Protein AF-A0A653KXA9-F1 (afdb_monomer_lite)

Organism: Aeromonas veronii (NCBI:txid654)

Foldseek 3Di:
DDDADEAQDQDPDQDDDDPPADQDDDNPHPVCRRVRNVRNPVSNVVVVVVCPVVVVDDDPVVVVVVVVVVVVLQDLEDEAFQAEAPAADPAQAAFDQHLNRGDDQQGKYFYAHHPQLLPGAIFGYDHGHTQHDPSINFQSNHDFQRWYAHPDHPPRHGFIKGFHDPDTDGRSPDRTHIDSAFDQDAPPRDGDAAADDLVCLLVVPDRRHDYDPVSVVSNVQPPDAFQDWDFAADPDDDPQKDFQQQDFADCVQQVSNCVVVVVRTHHRCFVHDDDDDCPPVPPDPPDDPPDDDAADDDDDDDDDDDPPPDPPDPDDDDDDDPDDPDPPPPPDDPDDPDPDDDDDDDDDDPPPPPPDDPGDDDDDDDGTIMGGRD

Radius of gyration: 55.22 Å; chains: 1; bounding box: 131×61×162 Å

pLDDT: mean 83.02, std 17.7, range [34.88, 98.5]

Secondary structure (DSSP, 8-state):
-PPPPP-----SSPPPPPTT-----STT-GGGHHHHHHHHHHHHHHHHHHHHHTTSS--HHHHHHHHHHHHHTTSSBPPPBSEE-SS--S-SBSS-EETTEE--TT-EEEE---SSGGG-EEEE--SSBPPBPTTSSSTTTS-TT-EEEB-S-SSSTT-EEEE---S---TTTSPP-EESSSPBP-SSS--B-EEPPHHHHHH---TTEEPPHHHHHHHHHTTS-TT--EEESSSSPPTTEEESBS-B--TTT-HHHHHH-TTSB--B-TT-------TTSSSSTTPPTT------PPP---------PPPSS----S-------------S-S--------SS-------------SS---S----EEEEE--

Structure (mmCIF, N/CA/C/O backbone):
data_AF-A0A653KXA9-F1
#
_entry.id   AF-A0A653KXA9-F1
#
loop_
_atom_site.group_PDB
_atom_site.id
_atom_site.type_symbol
_atom_site.label_atom_id
_atom_site.label_alt_id
_atom_site.label_comp_id
_atom_site.label_asym_id
_atom_site.label_entity_id
_atom_site.label_seq_id
_atom_site.pdbx_PDB_ins_code
_atom_site.Cartn_x
_atom_site.Cartn_y
_atom_site.Cartn_z
_atom_site.occupancy
_atom_site.B_iso_or_equiv
_atom_site.auth_seq_id
_atom_site.auth_comp_id
_atom_site.auth_asym_id
_atom_site.auth_atom_id
_atom_site.pdbx_PDB_model_num
ATOM 1 N N . MET A 1 1 ? -53.627 -6.647 67.957 1.00 57.28 1 MET A N 1
ATOM 2 C CA . MET A 1 1 ? -52.918 -7.936 67.797 1.00 57.28 1 MET A CA 1
ATOM 3 C C . MET A 1 1 ? -51.428 -7.654 67.862 1.00 57.28 1 MET A C 1
ATOM 5 O O . MET A 1 1 ? -51.013 -6.654 67.292 1.00 57.28 1 MET A O 1
ATOM 9 N N . ALA A 1 2 ? -50.659 -8.447 68.609 1.00 76.94 2 ALA A N 1
ATOM 10 C CA . ALA A 1 2 ? -49.205 -8.304 68.674 1.00 76.94 2 ALA A CA 1
ATOM 11 C C . ALA A 1 2 ? -48.571 -9.167 67.573 1.00 76.94 2 ALA A C 1
ATOM 13 O O . ALA A 1 2 ? -48.862 -10.359 67.502 1.00 76.94 2 ALA A O 1
ATOM 14 N N . ASN A 1 3 ? -47.742 -8.564 66.720 1.00 83.81 3 ASN A N 1
ATOM 15 C CA . ASN A 1 3 ? -47.006 -9.274 65.672 1.00 83.81 3 ASN A CA 1
ATOM 16 C C . ASN A 1 3 ? -45.663 -9.773 66.219 1.00 83.81 3 ASN A C 1
ATOM 18 O O . ASN A 1 3 ? -45.105 -9.182 67.147 1.00 83.81 3 ASN A O 1
ATOM 22 N N . VAL A 1 4 ? -45.124 -10.836 65.624 1.00 83.19 4 VAL A N 1
ATOM 23 C CA . VAL A 1 4 ? -43.734 -11.240 65.867 1.00 83.19 4 VAL A CA 1
ATOM 24 C C . VAL A 1 4 ? -42.824 -10.154 65.295 1.00 83.19 4 VAL A C 1
ATOM 26 O O . VAL A 1 4 ? -42.987 -9.750 64.148 1.00 83.19 4 VAL A O 1
ATOM 29 N N . GLN A 1 5 ? -41.896 -9.645 66.103 1.00 87.25 5 GLN A N 1
ATOM 30 C CA . GLN A 1 5 ? -40.931 -8.653 65.641 1.00 87.25 5 GLN A CA 1
ATOM 31 C C . GLN A 1 5 ? -39.824 -9.345 64.844 1.00 87.25 5 GLN A C 1
ATOM 33 O O . GLN A 1 5 ? -39.106 -10.190 65.383 1.00 87.25 5 GLN A O 1
ATOM 38 N N . GLU A 1 6 ? -39.698 -8.961 63.579 1.00 91.31 6 GLU A N 1
ATOM 39 C CA . GLU A 1 6 ? -38.718 -9.500 62.640 1.00 91.31 6 GLU A CA 1
ATOM 40 C C . GLU A 1 6 ? -37.432 -8.672 62.667 1.00 91.31 6 GLU A C 1
ATOM 42 O O . GLU A 1 6 ? -37.461 -7.443 62.771 1.00 91.31 6 GLU A O 1
ATOM 47 N N . ILE A 1 7 ? -36.296 -9.350 62.549 1.00 93.06 7 ILE A N 1
ATOM 48 C CA . ILE A 1 7 ? -34.978 -8.743 62.369 1.00 93.06 7 ILE A CA 1
ATOM 49 C C . ILE A 1 7 ? -34.335 -9.435 61.170 1.00 93.06 7 ILE A C 1
ATOM 51 O O . ILE A 1 7 ? -34.393 -10.658 61.067 1.00 93.06 7 ILE A O 1
ATOM 55 N N . ALA A 1 8 ? -33.714 -8.675 60.268 1.00 94.25 8 ALA A N 1
ATOM 56 C CA . ALA A 1 8 ? -33.000 -9.228 59.120 1.00 94.25 8 ALA A CA 1
ATOM 57 C C . ALA A 1 8 ? -31.730 -9.967 59.581 1.00 94.25 8 ALA A C 1
ATOM 59 O O . ALA A 1 8 ? -30.636 -9.409 59.615 1.00 94.25 8 ALA A O 1
ATOM 60 N N . ASN A 1 9 ? -31.899 -11.226 59.976 1.00 94.56 9 ASN A N 1
ATOM 61 C CA . ASN A 1 9 ? -30.847 -12.091 60.486 1.00 94.56 9 ASN A CA 1
ATOM 62 C C . ASN A 1 9 ? -30.995 -13.502 59.908 1.00 94.56 9 ASN A C 1
ATOM 64 O O . ASN A 1 9 ? -32.088 -14.074 59.901 1.00 94.56 9 ASN A O 1
ATOM 68 N N . TRP A 1 10 ? -29.887 -14.086 59.450 1.00 95.38 10 TRP A N 1
ATOM 69 C CA . TRP A 1 10 ? -29.874 -15.476 59.008 1.00 95.38 10 TRP A CA 1
ATOM 70 C C . TRP A 1 10 ? -29.648 -16.408 60.201 1.00 95.38 10 TRP A C 1
ATOM 72 O O . TRP A 1 10 ? -28.516 -16.666 60.605 1.00 95.38 10 TRP A O 1
ATOM 82 N N . GLU A 1 11 ? -30.736 -16.935 60.762 1.00 92.69 11 GLU A N 1
ATOM 83 C CA . GLU A 1 11 ? -30.655 -17.961 61.806 1.00 92.69 11 GLU A CA 1
ATOM 84 C C . GLU A 1 11 ? -29.993 -19.231 61.246 1.00 92.69 11 GLU A C 1
ATOM 86 O O . GLU A 1 11 ? -30.384 -19.706 60.179 1.00 92.69 11 GLU A O 1
ATOM 91 N N . SER A 1 12 ? -29.022 -19.830 61.938 1.00 90.69 12 SER A N 1
ATOM 92 C CA . SER A 1 12 ? -28.300 -21.022 61.448 1.00 90.69 12 SER A CA 1
ATOM 93 C C . SER A 1 12 ? -29.159 -22.294 61.445 1.00 90.69 12 SER A C 1
ATOM 95 O O . SER A 1 12 ? -29.008 -23.147 60.571 1.00 90.69 12 SER A O 1
ATOM 97 N N . GLY A 1 13 ? -30.132 -22.385 62.353 1.00 90.12 13 GLY A N 1
ATOM 98 C CA . GLY A 1 13 ? -31.070 -23.499 62.482 1.00 90.12 13 GLY A CA 1
ATOM 99 C C . GLY A 1 13 ? -32.481 -23.025 62.8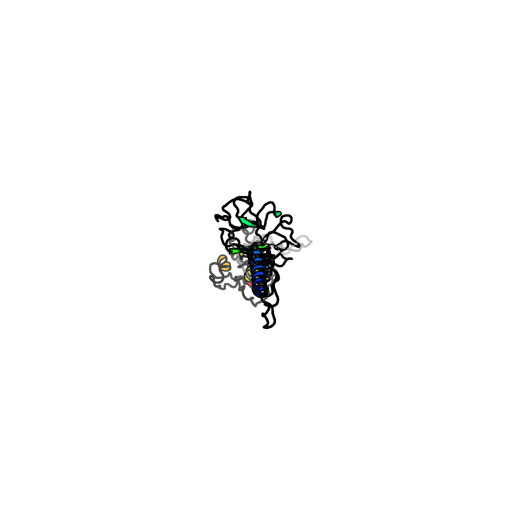23 1.00 90.12 13 GLY A C 1
ATOM 100 O O . GLY A 1 13 ? -32.684 -21.881 63.224 1.00 90.12 13 GLY A O 1
ATOM 101 N N . ILE A 1 14 ? -33.463 -23.908 62.648 1.00 91.25 14 ILE A N 1
ATOM 102 C CA . ILE A 1 14 ? -34.811 -23.711 63.190 1.00 91.25 14 ILE A CA 1
ATOM 103 C C . ILE A 1 14 ? -34.887 -24.572 64.439 1.00 91.25 14 ILE A C 1
ATOM 105 O O . ILE A 1 14 ? -34.622 -25.771 64.368 1.00 91.25 14 ILE A O 1
ATOM 109 N N . TYR A 1 15 ? -35.216 -23.956 65.570 1.00 91.19 15 TYR A N 1
ATOM 110 C CA . TYR A 1 15 ? -35.351 -24.674 66.829 1.00 91.19 15 TYR A CA 1
ATOM 111 C C . TYR A 1 15 ? -36.406 -25.778 66.710 1.00 91.19 15 TYR A C 1
ATOM 113 O O . TYR A 1 15 ? -37.491 -25.540 66.185 1.00 91.19 15 TYR A O 1
ATOM 121 N N . GLN A 1 16 ? -36.108 -26.980 67.185 1.00 92.25 16 GLN A N 1
ATOM 122 C CA . GLN A 1 16 ? -37.106 -28.029 67.333 1.00 92.25 16 GLN A CA 1
ATOM 123 C C . GLN A 1 16 ? -37.655 -27.938 68.752 1.00 92.25 16 GLN A C 1
ATOM 125 O O . GLN A 1 16 ? -36.881 -27.974 69.699 1.00 92.25 16 GLN A O 1
ATOM 130 N N . ILE A 1 17 ? -38.973 -27.784 68.886 1.00 91.38 17 ILE A N 1
ATOM 131 C CA . ILE A 1 17 ? -39.609 -27.805 70.204 1.00 91.38 17 ILE A CA 1
ATOM 132 C C . ILE A 1 17 ? -39.437 -29.207 70.786 1.00 91.38 17 ILE A C 1
ATOM 134 O O . ILE A 1 17 ? -39.808 -30.200 70.154 1.00 91.38 17 ILE A O 1
ATOM 138 N N . GLU A 1 18 ? -38.877 -29.265 71.984 1.00 93.12 18 GLU A N 1
ATOM 139 C CA . GLU A 1 18 ? -38.652 -30.486 72.736 1.00 93.12 18 GLU A CA 1
ATOM 140 C C . GLU A 1 18 ? -39.892 -30.851 73.554 1.00 93.12 18 GLU A C 1
ATOM 142 O O . GLU A 1 18 ? -40.700 -30.004 73.941 1.00 93.12 18 GLU A O 1
ATOM 147 N N . THR A 1 19 ? -40.041 -32.130 73.900 1.00 92.75 19 THR A N 1
ATOM 148 C CA . THR A 1 19 ? -41.179 -32.590 74.719 1.00 92.75 19 THR A CA 1
ATOM 149 C C . THR A 1 19 ? -41.179 -32.011 76.136 1.00 92.75 19 THR A C 1
ATOM 151 O O . THR A 1 19 ? -42.190 -32.078 76.829 1.00 92.75 19 THR A O 1
ATOM 154 N N . THR A 1 20 ? -40.039 -31.482 76.585 1.00 93.44 20 THR A N 1
ATOM 155 C CA . THR A 1 20 ? -39.861 -30.845 77.894 1.00 93.44 20 THR A CA 1
ATOM 156 C C . THR A 1 20 ? -40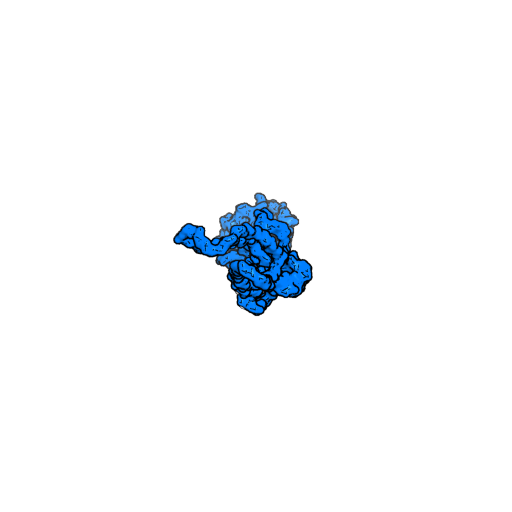.112 -29.338 77.879 1.00 93.44 20 THR A C 1
ATOM 158 O O . THR A 1 20 ? -40.105 -28.723 78.946 1.00 93.44 20 THR A O 1
ATOM 161 N N . ASP A 1 21 ? -40.316 -28.727 76.709 1.00 91.62 21 ASP A N 1
ATOM 162 C CA . ASP A 1 21 ? -40.454 -27.278 76.610 1.00 91.62 21 ASP A CA 1
ATOM 163 C C . ASP A 1 21 ? -41.827 -26.792 77.087 1.00 91.62 21 ASP A C 1
ATOM 165 O O . ASP A 1 21 ? -42.865 -27.327 76.685 1.00 91.62 21 ASP A O 1
ATOM 169 N N . PRO A 1 22 ? -41.883 -25.725 77.900 1.00 89.50 22 PRO A N 1
ATOM 170 C CA . PRO A 1 22 ? -43.149 -25.118 78.271 1.00 89.50 22 PRO A CA 1
ATOM 171 C C . PRO A 1 22 ? -43.743 -24.336 77.087 1.00 89.50 22 PRO A C 1
ATOM 173 O O . PRO A 1 22 ? -43.045 -23.595 76.389 1.00 89.50 22 PRO A O 1
ATOM 176 N N . VAL A 1 23 ? -45.066 -24.427 76.897 1.00 88.31 23 VAL A N 1
ATOM 177 C CA . VAL A 1 23 ? -45.803 -23.649 75.881 1.00 88.31 23 VAL A CA 1
ATOM 178 C C . VAL A 1 23 ? -45.937 -22.192 76.341 1.00 88.31 23 VAL A C 1
ATOM 180 O O . VAL A 1 23 ? -46.981 -21.746 76.816 1.00 88.31 23 VAL A O 1
ATOM 183 N N . LEU A 1 24 ? -44.837 -21.447 76.236 1.00 88.88 24 LEU A N 1
ATOM 184 C CA . LEU A 1 24 ? -44.756 -20.032 76.586 1.00 88.88 24 LEU A CA 1
ATOM 185 C C . LEU A 1 24 ? -44.917 -19.173 75.333 1.00 88.88 24 LEU A C 1
ATOM 187 O O . LEU A 1 24 ? -44.129 -19.281 74.393 1.00 88.88 24 LEU A O 1
ATOM 191 N N . GLY A 1 25 ? -45.931 -18.307 75.340 1.00 85.50 25 GLY A N 1
ATOM 192 C CA . GLY A 1 25 ? -46.125 -17.263 74.335 1.00 85.50 25 GLY A CA 1
ATOM 193 C C . GLY A 1 25 ? -45.321 -15.989 74.629 1.00 85.50 25 GLY A C 1
ATOM 194 O O . GLY A 1 25 ? -44.488 -15.938 75.532 1.00 85.50 25 GLY A O 1
ATOM 195 N N . GLY A 1 26 ? -45.597 -14.928 73.870 1.00 85.44 26 GLY A N 1
ATOM 196 C CA . GLY A 1 26 ? -44.918 -13.633 73.997 1.00 85.44 26 GLY A CA 1
ATOM 197 C C . GLY A 1 26 ? -43.648 -13.500 73.136 1.00 85.44 26 GLY A C 1
ATOM 198 O O . GLY A 1 26 ? -43.271 -14.445 72.439 1.00 85.44 26 GLY A O 1
ATOM 199 N N . PRO A 1 27 ? -42.983 -12.326 73.149 1.00 81.94 27 PRO A N 1
ATOM 200 C CA . PRO A 1 27 ? -41.893 -11.984 72.217 1.00 81.94 27 PRO A CA 1
ATOM 201 C C . PRO A 1 27 ? -40.653 -12.893 72.280 1.00 81.94 27 PRO A C 1
ATOM 203 O O . PRO A 1 27 ? -39.915 -13.012 71.297 1.00 81.94 27 PRO A O 1
ATOM 206 N N . ASN A 1 28 ? -40.441 -13.518 73.442 1.00 83.12 28 ASN A N 1
ATOM 207 C CA . ASN A 1 28 ? -39.332 -14.428 73.741 1.00 83.12 28 ASN A CA 1
ATOM 208 C C . ASN A 1 28 ? -39.830 -15.815 74.188 1.00 83.12 28 ASN A C 1
ATOM 210 O O . ASN A 1 28 ? -39.080 -16.577 74.789 1.00 83.12 28 ASN A O 1
ATOM 214 N N . GLY A 1 29 ? -41.106 -16.123 73.947 1.00 89.25 29 GLY A N 1
ATOM 215 C CA . GLY A 1 29 ? -41.688 -17.414 74.287 1.00 89.25 29 GLY A CA 1
ATOM 216 C C . GLY A 1 29 ? -41.222 -18.518 73.337 1.00 89.25 29 GLY A C 1
ATOM 217 O O . GLY A 1 29 ? -41.135 -18.297 72.126 1.00 89.25 29 GLY A O 1
ATOM 218 N N . ILE A 1 30 ? -40.964 -19.714 73.876 1.00 89.81 30 ILE A N 1
ATOM 219 C CA . ILE A 1 30 ? -40.485 -20.876 73.107 1.00 89.81 30 ILE A CA 1
ATOM 220 C C . ILE A 1 30 ? -41.479 -21.264 72.002 1.00 89.81 30 ILE A C 1
ATOM 222 O O . ILE A 1 30 ? -41.064 -21.609 70.897 1.00 89.81 30 ILE A O 1
ATOM 226 N N . ALA A 1 31 ? -42.785 -21.082 72.233 1.00 90.25 31 ALA A N 1
ATOM 227 C CA . ALA A 1 31 ? -43.819 -21.377 71.240 1.00 90.25 31 ALA A CA 1
ATOM 228 C C . ALA A 1 31 ? -43.700 -20.525 69.957 1.00 90.25 31 ALA A C 1
ATOM 230 O O . ALA A 1 31 ? -44.153 -20.944 68.896 1.00 90.25 31 ALA A O 1
ATOM 231 N N . ASN A 1 32 ? -43.067 -19.347 70.033 1.00 91.31 32 ASN A N 1
ATOM 232 C CA . ASN A 1 32 ? -42.855 -18.453 68.890 1.00 91.31 32 ASN A CA 1
ATOM 233 C C . ASN A 1 32 ? -41.448 -18.568 68.281 1.00 91.31 32 ASN A C 1
ATOM 235 O O . ASN A 1 32 ? -41.172 -17.902 67.281 1.00 91.31 32 ASN A O 1
ATOM 239 N N . ALA A 1 33 ? -40.549 -19.378 68.854 1.00 90.44 33 ALA A N 1
ATOM 240 C CA . ALA A 1 33 ? -39.143 -19.429 68.449 1.00 90.44 33 ALA A CA 1
ATOM 241 C C . ALA A 1 33 ? -38.974 -19.838 66.975 1.00 90.44 33 ALA A C 1
ATOM 243 O O . ALA A 1 33 ? -38.243 -19.188 66.228 1.00 90.44 33 ALA A O 1
ATOM 244 N N . GLN A 1 34 ? -39.712 -20.861 66.533 1.00 92.00 34 GLN A N 1
ATOM 245 C CA . GLN A 1 34 ? -39.696 -21.346 65.148 1.00 92.00 34 GLN A CA 1
ATOM 246 C C . GLN A 1 34 ? -40.199 -20.295 64.153 1.00 92.00 34 GLN A C 1
ATOM 248 O O . GLN A 1 34 ? -39.543 -20.018 63.148 1.00 92.00 34 GLN A O 1
ATOM 253 N N . ALA A 1 35 ? -41.348 -19.682 64.455 1.00 90.81 35 ALA A N 1
ATOM 254 C CA . ALA A 1 35 ? -41.955 -18.656 63.612 1.00 90.81 35 ALA A CA 1
ATOM 255 C C . ALA A 1 35 ? -41.061 -17.412 63.511 1.00 90.81 35 ALA A C 1
ATOM 257 O O . ALA A 1 35 ? -40.850 -16.898 62.416 1.00 90.81 35 ALA A O 1
ATOM 258 N N . LYS A 1 36 ? -40.474 -16.973 64.631 1.00 91.38 36 LYS A N 1
ATOM 259 C CA . LYS A 1 36 ? -39.520 -15.859 64.668 1.00 91.38 36 LYS A CA 1
ATOM 260 C C . LYS A 1 36 ? -38.275 -16.156 63.836 1.00 91.38 36 LYS A C 1
ATOM 262 O O . LYS A 1 36 ? -37.858 -15.304 63.059 1.00 91.38 36 LYS A O 1
ATOM 267 N N . ALA A 1 37 ? -37.724 -17.367 63.934 1.00 92.94 37 ALA A N 1
ATOM 268 C CA . ALA A 1 37 ? -36.552 -17.753 63.154 1.00 92.94 37 ALA A CA 1
ATOM 269 C C . ALA A 1 37 ? -36.824 -17.762 61.638 1.00 92.94 37 ALA A C 1
ATOM 271 O O . ALA A 1 37 ? -36.020 -17.260 60.850 1.00 92.94 37 ALA A O 1
ATOM 272 N N . LEU A 1 38 ? -37.981 -18.287 61.221 1.00 93.00 38 LEU A N 1
ATOM 273 C CA . LEU A 1 38 ? -38.417 -18.265 59.821 1.00 93.00 38 LEU A CA 1
ATOM 274 C C . LEU A 1 38 ? -38.682 -16.841 59.316 1.00 93.00 38 LEU A C 1
ATOM 276 O O . LEU A 1 38 ? -38.275 -16.499 58.202 1.00 93.00 38 LEU A O 1
ATOM 280 N N . ALA A 1 39 ? -39.323 -16.005 60.131 1.00 93.31 39 ALA A N 1
ATOM 281 C CA . ALA A 1 39 ? -39.598 -14.616 59.788 1.00 93.31 39 ALA A CA 1
ATOM 282 C C . ALA A 1 39 ? -38.297 -13.807 59.640 1.00 93.31 39 ALA A C 1
ATOM 284 O O . ALA A 1 39 ? -38.113 -13.136 58.628 1.00 93.31 39 ALA A O 1
ATOM 285 N N . ASN A 1 40 ? -37.333 -13.973 60.554 1.00 95.06 40 ASN A N 1
ATOM 286 C CA . ASN A 1 40 ? -36.011 -13.341 60.467 1.00 95.06 40 ASN A CA 1
ATOM 287 C C . ASN A 1 40 ? -35.256 -13.725 59.183 1.00 95.06 40 ASN A C 1
ATOM 289 O O . ASN A 1 40 ? -34.744 -12.853 58.477 1.00 95.06 40 ASN A O 1
ATOM 293 N N . ARG A 1 41 ? -35.240 -15.021 58.830 1.00 96.56 41 ARG A N 1
ATOM 294 C CA . ARG A 1 41 ? -34.640 -15.504 57.572 1.00 96.56 41 ARG A CA 1
ATOM 295 C C . ARG A 1 41 ? -35.331 -14.909 56.346 1.00 96.56 41 ARG A C 1
ATOM 297 O O . ARG A 1 41 ? -34.662 -14.540 55.385 1.00 96.56 41 ARG A O 1
ATOM 304 N N . THR A 1 42 ? -36.658 -14.796 56.380 1.00 95.69 42 THR A N 1
ATOM 305 C CA . THR A 1 42 ? -37.443 -14.204 55.287 1.00 95.69 42 THR A CA 1
ATOM 306 C C . THR A 1 42 ? -37.140 -12.713 55.137 1.00 95.69 42 THR A C 1
ATOM 308 O O . THR A 1 42 ? -36.898 -12.253 54.022 1.00 95.69 42 THR A O 1
ATOM 311 N N . ALA A 1 43 ? -37.067 -11.972 56.246 1.00 95.81 43 ALA A N 1
ATOM 312 C CA . ALA A 1 43 ? -36.676 -10.565 56.262 1.00 95.81 43 ALA A CA 1
ATOM 313 C C . ALA A 1 43 ? -35.245 -10.360 55.731 1.00 95.81 43 ALA A C 1
ATOM 315 O O . ALA A 1 43 ? -35.015 -9.464 54.920 1.00 95.81 43 ALA A O 1
ATOM 316 N N . PHE A 1 44 ? -34.302 -11.231 56.114 1.00 95.44 44 PHE A N 1
ATOM 317 C CA . PHE A 1 44 ? -32.935 -11.231 55.588 1.00 95.44 44 PHE A CA 1
ATOM 318 C C . PHE A 1 44 ? -32.900 -11.447 54.067 1.00 95.44 44 PHE A C 1
ATOM 320 O O . PHE A 1 44 ? -32.288 -10.661 53.346 1.00 95.44 44 PHE A O 1
ATOM 327 N N . LEU A 1 45 ? -33.589 -12.473 53.552 1.00 95.06 45 LEU A N 1
ATOM 328 C CA . LEU A 1 45 ? -33.635 -12.753 52.111 1.00 95.06 45 LEU A CA 1
ATOM 329 C C . LEU A 1 45 ? -34.309 -11.629 51.322 1.00 95.06 45 LEU A C 1
ATOM 331 O O . LEU A 1 45 ? -33.829 -11.261 50.251 1.00 95.06 45 LEU A O 1
ATOM 335 N N . LYS A 1 46 ? -35.393 -11.055 51.854 1.00 95.31 46 LYS A N 1
ATOM 336 C CA . LYS A 1 46 ? -36.061 -9.901 51.249 1.00 95.31 46 LYS A CA 1
ATOM 337 C C . LYS A 1 46 ? -35.103 -8.717 51.131 1.00 95.31 46 LYS A C 1
ATOM 339 O O . LYS A 1 46 ? -34.985 -8.157 50.046 1.00 95.31 46 LYS A O 1
ATOM 344 N N . GLN A 1 47 ? -34.370 -8.396 52.200 1.00 94.75 47 GLN A N 1
ATOM 345 C CA . GLN A 1 47 ? -33.371 -7.328 52.180 1.00 94.75 47 GLN A CA 1
ATOM 346 C C . GLN A 1 47 ? -32.274 -7.593 51.136 1.00 94.75 47 GLN A C 1
ATOM 348 O O . GLN A 1 47 ? -31.912 -6.685 50.394 1.00 94.75 47 GLN A O 1
ATOM 353 N N . GLN A 1 48 ? -31.778 -8.830 51.026 1.00 92.19 48 GLN A N 1
ATOM 354 C CA . GLN A 1 48 ? -30.792 -9.205 50.002 1.00 92.19 48 GLN A CA 1
ATOM 355 C C . GLN A 1 48 ? -31.342 -9.033 48.573 1.00 92.19 48 GLN A C 1
ATOM 357 O O . GLN A 1 48 ? -30.658 -8.486 47.710 1.00 92.19 48 GLN A O 1
ATOM 362 N N . ILE A 1 49 ? -32.588 -9.445 48.312 1.00 91.50 49 ILE A N 1
ATOM 363 C CA . ILE A 1 49 ? -33.245 -9.270 47.003 1.00 91.50 49 ILE A CA 1
ATOM 364 C C . ILE A 1 49 ? -33.444 -7.786 46.681 1.00 91.50 49 ILE A C 1
ATOM 366 O O . ILE A 1 49 ? -33.206 -7.362 45.552 1.00 91.50 49 ILE A O 1
ATOM 370 N N . GLU A 1 50 ? -33.852 -6.978 47.657 1.00 93.50 50 GLU A N 1
ATOM 371 C CA . GLU A 1 50 ? -33.996 -5.530 47.489 1.00 93.50 50 GLU A CA 1
ATOM 372 C C . GLU A 1 50 ? -32.645 -4.859 47.205 1.00 93.50 50 GLU A C 1
ATOM 374 O O . GLU A 1 50 ? -32.554 -3.999 46.328 1.00 93.50 50 GLU A O 1
ATOM 379 N N . GLN A 1 51 ? -31.572 -5.290 47.873 1.00 89.88 51 GLN A N 1
ATOM 380 C CA . GLN A 1 51 ? -30.210 -4.815 47.610 1.00 89.88 51 GLN A CA 1
ATOM 381 C C . GLN A 1 51 ? -29.711 -5.220 46.213 1.00 89.88 51 GLN A C 1
ATOM 383 O O . GLN A 1 51 ? -29.054 -4.417 45.551 1.00 89.88 51 GLN A O 1
ATOM 388 N N . LEU A 1 52 ? -30.048 -6.425 45.738 1.00 87.62 52 LEU A N 1
ATOM 389 C CA . LEU A 1 52 ? -29.752 -6.874 44.371 1.00 87.62 52 LEU A CA 1
ATOM 390 C C . LEU A 1 52 ? -30.527 -6.060 43.329 1.00 87.62 52 LEU A C 1
ATOM 392 O O . LEU A 1 52 ? -29.937 -5.547 42.382 1.00 87.62 52 LEU A O 1
ATOM 396 N N . ASN A 1 53 ? -31.839 -5.896 43.518 1.00 88.56 53 ASN A N 1
ATOM 397 C CA . ASN A 1 53 ? -32.705 -5.166 42.589 1.00 88.56 53 ASN A CA 1
ATOM 398 C C . ASN A 1 53 ? -32.391 -3.663 42.545 1.00 88.56 53 ASN A C 1
ATOM 400 O O . ASN A 1 53 ? -32.590 -3.027 41.514 1.00 88.56 53 ASN A O 1
ATOM 404 N N . SER A 1 54 ? -31.898 -3.093 43.648 1.00 87.88 54 SER A N 1
ATOM 405 C CA . SER A 1 54 ? -31.441 -1.697 43.713 1.00 87.88 54 SER A CA 1
ATOM 406 C C . SER A 1 54 ? -29.992 -1.500 43.251 1.00 87.88 54 SER A C 1
ATOM 408 O O . SER A 1 54 ? -29.546 -0.360 43.142 1.00 87.88 54 SER A O 1
ATOM 410 N N . GLY A 1 55 ? -29.247 -2.580 42.982 1.00 77.62 55 GLY A N 1
ATOM 411 C CA . GLY A 1 55 ? -27.845 -2.524 42.564 1.00 77.62 55 GLY A CA 1
ATOM 412 C C . GLY A 1 55 ? -26.857 -2.143 43.673 1.00 77.62 55 GLY A C 1
ATOM 413 O O . GLY A 1 55 ? -25.694 -1.876 43.378 1.00 77.62 55 GLY A O 1
ATOM 414 N N . GLN A 1 56 ? -27.288 -2.118 44.941 1.00 81.75 56 GLN A N 1
ATOM 415 C CA . GLN A 1 56 ? -26.400 -1.876 46.086 1.00 81.75 56 GLN A CA 1
ATOM 416 C C . GLN A 1 56 ? -25.398 -3.012 46.293 1.00 81.75 56 GLN A C 1
ATOM 418 O O . GLN A 1 56 ? -24.266 -2.770 46.710 1.00 81.75 56 GLN A O 1
ATOM 423 N N . ILE A 1 57 ? -25.811 -4.244 45.988 1.00 77.94 57 ILE A N 1
ATOM 424 C CA . ILE A 1 57 ? -24.915 -5.393 45.909 1.00 77.94 57 ILE A CA 1
ATOM 425 C C . ILE A 1 57 ? -24.944 -5.958 44.495 1.00 77.94 57 ILE A C 1
ATOM 427 O O . ILE A 1 57 ? -25.992 -6.125 43.876 1.00 77.94 57 ILE A O 1
ATOM 431 N N . ALA A 1 58 ? -23.756 -6.249 43.990 1.00 72.88 58 ALA A N 1
ATOM 432 C CA . ALA A 1 58 ? -23.531 -6.805 42.674 1.00 72.88 58 ALA A CA 1
ATOM 433 C C . ALA A 1 58 ? -23.086 -8.264 42.854 1.00 72.88 58 ALA A C 1
ATOM 435 O O . ALA A 1 58 ? -22.093 -8.507 43.547 1.00 72.88 58 ALA A O 1
ATOM 436 N N . PRO A 1 59 ? -23.775 -9.252 42.256 1.00 74.62 59 PRO A N 1
ATOM 437 C CA . PRO A 1 59 ? -23.267 -10.616 42.219 1.00 74.62 59 PRO A CA 1
ATOM 438 C C . PRO A 1 59 ? -21.860 -10.645 41.611 1.00 74.62 59 PRO A C 1
ATOM 440 O O . PRO A 1 59 ? -21.591 -9.907 40.668 1.00 74.62 59 PRO A O 1
ATOM 443 N N . ALA A 1 60 ? -20.976 -11.531 42.072 1.00 77.19 60 ALA A N 1
ATOM 444 C CA . ALA A 1 60 ? -19.586 -11.573 41.596 1.00 77.19 60 ALA A CA 1
ATOM 445 C C . ALA A 1 60 ? -19.447 -11.629 40.055 1.00 77.19 60 ALA A C 1
ATOM 447 O O . ALA A 1 60 ? -18.514 -11.053 39.499 1.00 77.19 60 ALA A O 1
ATOM 448 N N . TRP A 1 61 ? -20.406 -12.247 39.352 1.00 74.50 61 TRP A N 1
ATOM 449 C CA . TRP A 1 61 ? -20.410 -12.331 37.888 1.00 74.50 61 TRP A CA 1
ATOM 450 C C . TRP A 1 61 ? -20.556 -10.973 37.181 1.00 74.50 61 TRP A C 1
ATOM 452 O O . TRP A 1 61 ? -20.021 -10.804 36.087 1.00 74.50 61 TRP A O 1
ATOM 462 N N . ILE A 1 62 ? -21.224 -9.980 37.780 1.00 78.62 62 ILE A N 1
ATOM 463 C CA . ILE A 1 62 ? -21.404 -8.666 37.142 1.00 78.62 62 ILE A CA 1
ATOM 464 C C . ILE A 1 62 ? -20.112 -7.837 37.184 1.00 78.62 62 ILE A C 1
ATOM 466 O O . ILE A 1 62 ? -19.801 -7.118 36.236 1.00 78.62 62 ILE A O 1
ATOM 470 N N . ALA A 1 63 ? -19.299 -8.012 38.233 1.00 77.81 63 ALA A N 1
ATOM 471 C CA . ALA A 1 63 ? -17.957 -7.440 38.300 1.00 77.81 63 ALA A CA 1
ATOM 472 C C . ALA A 1 63 ? -17.058 -8.016 37.192 1.00 77.81 63 ALA A C 1
ATOM 474 O O . ALA A 1 63 ? -16.302 -7.276 36.563 1.00 77.81 63 ALA A O 1
ATOM 475 N N . SER A 1 64 ? -17.195 -9.313 36.892 1.00 83.81 64 SER A N 1
ATOM 476 C CA . SER A 1 64 ? -16.492 -9.954 35.776 1.00 83.81 64 SER A CA 1
ATOM 477 C C . SER A 1 64 ? -16.916 -9.398 34.412 1.00 83.81 64 SER A C 1
ATOM 479 O O . SER A 1 64 ? -16.057 -9.204 33.559 1.00 83.81 64 SER A O 1
ATOM 481 N N . ILE A 1 65 ? -18.200 -9.084 34.198 1.00 85.56 65 ILE A N 1
ATOM 482 C CA . ILE A 1 65 ? -18.666 -8.462 32.944 1.00 85.56 65 ILE A CA 1
ATOM 483 C C . ILE A 1 65 ? -18.049 -7.075 32.757 1.00 85.56 65 ILE A C 1
ATOM 485 O O . ILE A 1 65 ? -17.516 -6.792 31.686 1.00 85.56 65 ILE A O 1
ATOM 489 N N . ASN A 1 66 ? -18.073 -6.230 33.792 1.00 84.88 66 ASN A N 1
ATOM 490 C CA . ASN A 1 66 ? -17.481 -4.891 33.725 1.00 84.88 66 ASN A CA 1
ATOM 491 C C . ASN A 1 66 ? -15.973 -4.958 33.445 1.00 84.88 66 ASN A C 1
ATOM 493 O O . ASN A 1 66 ? -15.454 -4.193 32.631 1.00 84.88 66 ASN A O 1
ATOM 497 N N . TYR A 1 67 ? -15.281 -5.913 34.070 1.00 86.69 67 TYR A N 1
ATOM 498 C CA . TYR A 1 67 ? -13.875 -6.182 33.790 1.00 86.69 67 TYR A CA 1
ATOM 499 C C . TYR A 1 67 ? -13.656 -6.567 32.322 1.00 86.69 67 TYR A C 1
ATOM 501 O O . TYR A 1 67 ? -12.885 -5.907 31.629 1.00 86.69 67 TYR A O 1
ATOM 509 N N . VAL A 1 68 ? -14.388 -7.560 31.809 1.00 89.44 68 VAL A N 1
ATOM 510 C CA . VAL A 1 68 ? -14.285 -7.984 30.403 1.00 89.44 68 VAL A CA 1
ATOM 511 C C . VAL A 1 68 ? -14.569 -6.827 29.444 1.00 89.44 68 VAL A C 1
ATOM 513 O O . VAL A 1 68 ? -13.811 -6.628 28.499 1.00 89.44 68 VAL A O 1
ATOM 516 N N . GLN A 1 69 ? -15.604 -6.020 29.692 1.00 88.12 69 GLN A N 1
ATOM 517 C CA . GLN A 1 69 ? -15.904 -4.842 28.873 1.00 88.12 69 GLN A CA 1
ATOM 518 C C . GLN A 1 69 ? -14.740 -3.842 28.864 1.00 88.12 69 GLN A C 1
ATOM 520 O O . GLN A 1 69 ? -14.372 -3.340 27.802 1.00 88.12 69 GLN A O 1
ATOM 525 N N . SER A 1 70 ? -14.128 -3.584 30.024 1.00 87.75 70 SER A N 1
ATOM 526 C CA . SER A 1 70 ? -12.974 -2.686 30.131 1.00 87.75 70 SER A CA 1
ATOM 527 C C . SER A 1 70 ? -11.731 -3.211 29.410 1.00 87.75 70 SER A C 1
ATOM 529 O O . SER A 1 70 ? -10.995 -2.420 28.827 1.00 87.75 70 SER A O 1
ATOM 531 N N . GLU A 1 71 ? -11.509 -4.528 29.403 1.00 90.25 71 GLU A N 1
ATOM 532 C CA . GLU A 1 71 ? -10.389 -5.146 28.689 1.00 90.25 71 GLU A CA 1
ATOM 533 C C . GLU A 1 71 ? -10.629 -5.153 27.175 1.00 90.25 71 GLU A C 1
ATOM 535 O O . GLU A 1 71 ? -9.732 -4.815 26.406 1.00 90.25 71 GLU A O 1
ATOM 540 N N . LEU A 1 72 ? -11.858 -5.436 26.728 1.00 89.94 72 LEU A N 1
ATOM 541 C CA . LEU A 1 72 ? -12.223 -5.372 25.308 1.00 89.94 72 LEU A CA 1
ATOM 542 C C . LEU A 1 72 ? -12.008 -3.972 24.723 1.00 89.94 72 LEU A C 1
ATOM 544 O O . LEU A 1 72 ? -11.522 -3.838 23.603 1.00 89.94 72 LEU A O 1
ATOM 548 N N . GLN A 1 73 ? -12.307 -2.921 25.490 1.00 91.38 73 GLN A N 1
ATOM 549 C CA . GLN A 1 73 ? -12.080 -1.537 25.067 1.00 91.38 73 GLN A CA 1
ATOM 550 C C . GLN A 1 73 ? -10.595 -1.184 24.876 1.00 91.38 73 GLN A C 1
ATOM 552 O O . GLN A 1 73 ? -10.298 -0.213 24.178 1.00 91.38 73 GLN A O 1
ATOM 557 N N . LYS A 1 74 ? -9.663 -1.949 25.459 1.00 91.44 74 LYS A N 1
ATOM 558 C CA . LYS A 1 74 ? -8.212 -1.751 25.299 1.00 91.44 74 LYS A CA 1
ATOM 559 C C . LYS A 1 74 ? -7.641 -2.440 24.065 1.00 91.44 74 LYS A C 1
ATOM 561 O O . LYS A 1 74 ? -6.495 -2.182 23.716 1.00 91.44 74 LYS A O 1
ATOM 566 N N . LEU A 1 75 ? -8.405 -3.307 23.401 1.00 93.25 75 LEU A N 1
ATOM 567 C CA . LEU A 1 75 ? -7.937 -3.946 22.176 1.00 93.25 75 LEU A CA 1
ATOM 568 C C . LEU A 1 75 ? -7.670 -2.892 21.097 1.00 93.25 75 LEU A C 1
ATOM 570 O O . LEU A 1 75 ? -8.477 -1.985 20.889 1.00 93.25 75 LEU A O 1
ATOM 574 N N . ASP A 1 76 ? -6.556 -3.044 20.381 1.00 92.88 76 ASP A N 1
ATOM 575 C CA . ASP A 1 76 ? -6.207 -2.164 19.261 1.00 92.88 76 ASP A CA 1
ATOM 576 C C . ASP A 1 76 ? -7.191 -2.303 18.097 1.00 92.88 76 ASP A C 1
ATOM 578 O O . ASP A 1 76 ? -7.391 -1.355 17.343 1.00 92.88 76 ASP A O 1
ATOM 582 N N . ILE A 1 77 ? -7.835 -3.462 17.941 1.00 93.44 77 ILE A N 1
ATOM 583 C CA . ILE A 1 77 ? -8.928 -3.594 16.982 1.00 93.44 77 ILE A CA 1
ATOM 584 C C . ILE A 1 77 ? -10.167 -2.896 17.544 1.00 93.44 77 ILE A C 1
ATOM 586 O O . ILE A 1 77 ? -10.734 -3.312 18.554 1.00 93.44 77 ILE A O 1
ATOM 590 N N . LYS A 1 78 ? -10.561 -1.795 16.907 1.00 95.19 78 LYS A N 1
ATOM 591 C CA . LYS A 1 78 ? -11.746 -1.035 17.295 1.00 95.19 78 LYS A CA 1
ATOM 592 C C . LYS A 1 78 ? -12.958 -1.528 16.540 1.00 95.19 78 LYS A C 1
ATOM 594 O O . LYS A 1 78 ? -12.849 -2.104 15.457 1.00 95.19 78 LYS A O 1
ATOM 599 N N . GLN A 1 79 ? -14.124 -1.276 17.128 1.00 95.12 79 GLN A N 1
ATOM 600 C CA . GLN A 1 79 ? -15.371 -1.443 16.397 1.00 95.12 79 GLN A CA 1
ATOM 601 C C . GLN A 1 79 ? -15.332 -0.576 15.141 1.00 95.12 79 GLN A C 1
ATOM 603 O O . GLN A 1 79 ? -14.778 0.532 15.156 1.00 95.12 79 GLN A O 1
ATOM 608 N N . SER A 1 80 ? -15.921 -1.101 14.074 1.00 96.75 80 SER A N 1
ATOM 609 C CA . SER A 1 80 ? -16.048 -0.398 12.810 1.00 96.75 80 SER A CA 1
ATOM 610 C C . SER A 1 80 ? -16.751 0.947 12.989 1.00 96.75 80 SER A C 1
ATOM 612 O O . SER A 1 80 ? -17.484 1.203 13.954 1.00 96.75 80 SER A O 1
ATOM 614 N N . VAL A 1 81 ? -16.461 1.844 12.058 1.00 98.31 81 VAL A N 1
ATOM 615 C CA . VAL A 1 81 ? -17.159 3.115 11.912 1.00 98.31 81 VAL A CA 1
ATOM 616 C C . VAL A 1 81 ? -17.982 3.064 10.642 1.00 98.31 81 VAL A C 1
ATOM 618 O O . VAL A 1 81 ? -17.587 2.448 9.650 1.00 98.31 81 VAL A O 1
ATOM 621 N N . ARG A 1 82 ? -19.110 3.762 10.658 1.00 98.25 82 ARG A N 1
ATOM 622 C CA . ARG A 1 82 ? -20.001 3.814 9.514 1.00 98.25 82 ARG A CA 1
ATOM 623 C C . ARG A 1 82 ? -19.369 4.568 8.349 1.00 98.25 82 ARG A C 1
ATOM 625 O O . ARG A 1 82 ? -19.448 4.109 7.224 1.00 98.25 82 ARG A O 1
ATOM 632 N N . CYS A 1 83 ? -18.686 5.680 8.613 1.00 97.88 83 CYS A N 1
ATOM 633 C CA . CYS A 1 83 ? -17.891 6.396 7.611 1.00 97.88 83 CYS A CA 1
ATOM 634 C C . CYS A 1 83 ? -16.652 7.053 8.247 1.00 97.88 83 CYS A C 1
ATOM 636 O O . CYS A 1 83 ? -16.472 7.032 9.472 1.00 97.88 83 CYS A O 1
ATOM 638 N N . ALA A 1 84 ? -15.803 7.658 7.415 1.00 98.19 84 ALA A N 1
ATOM 639 C CA . ALA A 1 84 ? -14.674 8.472 7.851 1.00 98.19 84 ALA A CA 1
ATOM 640 C C . ALA A 1 84 ? -14.710 9.860 7.198 1.00 98.19 84 ALA A C 1
ATOM 642 O O . ALA A 1 84 ? -15.257 10.025 6.108 1.00 98.19 84 ALA A O 1
ATOM 643 N N . SER A 1 85 ? -14.108 10.856 7.850 1.00 98.19 85 SER A N 1
ATOM 644 C CA . SER A 1 85 ? -13.980 12.199 7.281 1.00 98.19 85 SER A CA 1
ATOM 645 C C . SER A 1 85 ? -13.225 12.186 5.938 1.00 98.19 85 SER A C 1
ATOM 647 O O . SER A 1 85 ? -12.439 11.281 5.639 1.00 98.19 85 SER A O 1
ATOM 649 N N . VAL A 1 86 ? -13.491 13.198 5.109 1.00 96.31 86 VAL A N 1
ATOM 650 C CA . VAL A 1 86 ? -12.793 13.454 3.828 1.00 96.31 86 VAL A CA 1
ATOM 651 C C . VAL A 1 86 ? -12.027 14.789 3.876 1.00 96.31 86 VAL A C 1
ATOM 653 O O . VAL A 1 86 ? -11.273 15.131 2.973 1.00 96.31 86 VAL A O 1
ATOM 656 N N . GLY A 1 87 ? -12.202 15.548 4.953 1.00 96.69 87 GLY A N 1
ATOM 657 C CA . GLY A 1 87 ? -11.610 16.856 5.183 1.00 96.69 87 GLY A CA 1
ATOM 658 C C . GLY A 1 87 ? -12.033 17.391 6.547 1.00 96.69 87 GLY A C 1
ATOM 659 O O . GLY A 1 87 ? -12.691 16.687 7.323 1.00 96.69 87 GLY A O 1
ATOM 660 N N . ASP A 1 88 ? -11.661 18.638 6.819 1.00 97.69 88 ASP A N 1
ATOM 661 C CA . ASP A 1 88 ? -12.011 19.310 8.066 1.00 97.69 88 ASP A CA 1
ATOM 662 C C . ASP A 1 88 ? -13.536 19.419 8.228 1.00 97.69 88 ASP A C 1
ATOM 664 O O . ASP A 1 88 ? -14.262 19.785 7.302 1.00 97.69 88 ASP A O 1
ATOM 668 N N . ILE A 1 89 ? -14.019 19.079 9.421 1.00 97.38 89 ILE A N 1
ATOM 669 C CA . ILE A 1 89 ? -15.431 19.176 9.805 1.00 97.38 89 ILE A CA 1
ATOM 670 C C . ILE A 1 89 ? -15.543 20.363 10.754 1.00 97.38 89 ILE A C 1
ATOM 672 O O . ILE A 1 89 ? -15.067 20.282 11.883 1.00 97.38 89 ILE A O 1
ATOM 676 N N . SER A 1 90 ? -16.204 21.435 10.317 1.00 94.62 90 SER A N 1
ATOM 677 C CA . SER A 1 90 ? -16.237 22.712 11.046 1.00 94.62 90 SER A CA 1
ATOM 678 C C . SER A 1 90 ? -16.864 22.624 12.440 1.00 94.62 90 SER A C 1
ATOM 680 O O . SER A 1 90 ? -16.523 23.405 13.326 1.00 94.62 90 SER A O 1
ATOM 682 N N . TYR A 1 91 ? -17.792 21.688 12.644 1.00 95.62 91 TYR A N 1
ATOM 683 C CA . TYR A 1 91 ? -18.382 21.408 13.947 1.00 95.62 91 TYR A CA 1
ATOM 684 C C . TYR A 1 91 ? -18.562 19.902 14.130 1.00 95.62 91 TYR A C 1
ATOM 686 O O . TYR A 1 91 ? -19.303 19.265 13.385 1.00 95.62 91 TYR A O 1
ATOM 694 N N . LEU A 1 92 ? -17.905 19.331 15.141 1.00 97.19 92 LEU A N 1
ATOM 695 C CA . LEU A 1 92 ? -18.069 17.929 15.536 1.00 97.19 92 LEU A CA 1
ATOM 696 C C . LEU A 1 92 ? -19.348 17.765 16.363 1.00 97.19 92 LEU A C 1
ATOM 698 O O . LEU A 1 92 ? -19.302 17.548 17.574 1.00 97.19 92 LEU A O 1
ATOM 702 N N . GLY A 1 93 ? -20.495 17.944 15.713 1.00 96.31 93 GLY A N 1
ATOM 703 C CA . GLY A 1 93 ? -21.795 17.879 16.357 1.00 96.31 93 GLY A CA 1
ATOM 704 C C . GLY A 1 93 ? -22.975 17.886 15.391 1.00 96.31 93 GLY A C 1
ATOM 705 O O . GLY A 1 93 ? -22.829 18.208 14.215 1.00 96.31 93 GLY A O 1
ATOM 706 N N . GLY A 1 94 ? -24.158 17.530 15.883 1.00 96.69 94 GLY A N 1
ATOM 707 C CA . GLY A 1 94 ? -25.371 17.422 15.073 1.00 96.69 94 GLY A CA 1
ATOM 708 C C . GLY A 1 94 ? -25.354 16.249 14.090 1.00 96.69 94 GLY A C 1
ATOM 709 O O . GLY A 1 94 ? -24.379 15.512 13.964 1.00 96.69 94 GLY A O 1
ATOM 710 N N . VAL A 1 95 ? -26.463 16.061 13.381 1.00 96.62 95 VAL A N 1
ATOM 711 C CA . VAL A 1 95 ? -26.556 15.063 12.310 1.00 96.62 95 VAL A CA 1
ATOM 712 C C . VAL A 1 95 ? -26.057 15.685 11.006 1.00 96.62 95 VAL A C 1
ATOM 714 O O . VAL A 1 95 ? -26.505 16.764 10.626 1.00 96.62 95 VAL A O 1
ATOM 717 N N . GLN A 1 96 ? -25.121 15.019 10.331 1.00 96.62 96 GLN A N 1
ATOM 718 C CA . GLN A 1 96 ? -24.431 15.537 9.145 1.00 96.62 96 GLN A CA 1
ATOM 719 C C . GLN A 1 96 ? -24.330 14.469 8.050 1.00 96.62 96 GLN A C 1
ATOM 721 O O . GLN A 1 96 ? -24.591 13.292 8.288 1.00 96.62 96 GLN A O 1
ATOM 726 N N . THR A 1 97 ? -23.936 14.880 6.844 1.00 97.56 97 THR A N 1
ATOM 727 C CA . THR A 1 97 ? -23.549 13.957 5.769 1.00 97.56 97 THR A CA 1
ATOM 728 C C . THR A 1 97 ? -22.040 14.021 5.581 1.00 97.56 97 THR A C 1
ATOM 730 O O . THR A 1 97 ? -21.509 15.095 5.311 1.00 97.56 97 THR A O 1
ATOM 733 N N . ILE A 1 98 ? -21.357 12.886 5.720 1.00 97.81 98 ILE A N 1
ATOM 734 C CA . ILE A 1 98 ? -19.898 12.773 5.603 1.00 97.81 98 ILE A CA 1
ATOM 735 C C . ILE A 1 98 ? -19.573 11.670 4.599 1.00 97.81 98 ILE A C 1
ATOM 737 O O . ILE A 1 98 ? -20.181 10.608 4.638 1.00 97.81 98 ILE A O 1
ATOM 741 N N . ASP A 1 99 ? -18.641 11.926 3.677 1.00 96.94 99 ASP A N 1
ATOM 742 C CA . ASP A 1 99 ? -18.262 10.979 2.610 1.00 96.94 99 ASP A CA 1
ATOM 743 C C . ASP A 1 99 ? -19.463 10.458 1.781 1.00 96.94 99 ASP A C 1
ATOM 745 O O . ASP A 1 99 ? -19.504 9.314 1.328 1.00 96.94 99 ASP A O 1
ATOM 749 N N . GLY A 1 100 ? -20.494 11.293 1.619 1.00 96.44 100 GLY A N 1
ATOM 750 C CA . GLY A 1 100 ? -21.747 10.920 0.951 1.00 96.44 100 GLY A CA 1
ATOM 751 C C . GLY A 1 100 ? -22.713 10.077 1.797 1.00 96.44 100 GLY A C 1
ATOM 752 O O . GLY A 1 100 ? -23.783 9.729 1.309 1.00 96.44 100 GLY A O 1
ATOM 753 N N . VAL A 1 101 ? -22.385 9.783 3.059 1.00 97.69 101 VAL A N 1
ATOM 754 C CA . VAL A 1 101 ? -23.221 9.016 3.996 1.00 97.69 101 VAL A CA 1
ATOM 755 C C . VAL A 1 101 ? -23.982 9.964 4.916 1.00 97.69 101 VAL A C 1
ATOM 757 O O . VAL A 1 101 ? -23.373 10.718 5.675 1.00 97.69 101 VAL A O 1
ATOM 760 N N . SER A 1 102 ? -25.316 9.921 4.885 1.00 97.56 102 SER A N 1
ATOM 761 C CA . SER A 1 102 ? -26.156 10.635 5.854 1.00 97.56 102 SER A CA 1
ATOM 762 C C . SER A 1 102 ? -26.153 9.902 7.193 1.00 97.56 102 SER A C 1
ATOM 764 O O . SER A 1 102 ? -26.623 8.765 7.292 1.00 97.56 102 SER A O 1
ATOM 766 N N . LEU A 1 103 ? -25.600 10.550 8.216 1.00 97.12 103 LEU A N 1
ATOM 767 C CA . LEU A 1 103 ? -25.440 9.977 9.547 1.00 97.12 103 LEU A CA 1
ATOM 768 C C . LEU A 1 103 ? -26.746 10.019 10.340 1.00 97.12 103 LEU A C 1
ATOM 770 O O . LEU A 1 103 ? -27.668 10.763 10.021 1.00 97.12 103 LEU A O 1
ATOM 774 N N . SER A 1 104 ? -26.809 9.220 11.395 1.00 97.88 104 SER A N 1
ATOM 775 C CA . SER A 1 104 ? -27.866 9.209 12.403 1.00 97.88 104 SER A CA 1
ATOM 776 C C . SER A 1 104 ? -27.260 9.271 13.803 1.00 97.88 104 SER A C 1
ATOM 778 O O . SER A 1 104 ? -26.104 8.909 14.008 1.00 97.88 104 SER A O 1
ATOM 780 N N . ILE A 1 105 ? -28.029 9.747 14.787 1.00 98.06 105 ILE A N 1
ATOM 781 C CA . ILE A 1 105 ? -27.585 9.742 16.190 1.00 98.06 105 ILE A CA 1
ATOM 782 C C . ILE A 1 105 ? -27.252 8.302 16.602 1.00 98.06 105 ILE A C 1
ATOM 784 O O . ILE A 1 105 ? -28.061 7.401 16.399 1.00 98.06 105 ILE A O 1
ATOM 788 N N . GLY A 1 106 ? -26.077 8.109 17.199 1.00 97.44 106 GLY A N 1
ATOM 789 C CA . GLY A 1 106 ? -25.541 6.801 17.573 1.00 97.44 106 GLY A CA 1
ATOM 790 C C . GLY A 1 106 ? -24.561 6.204 16.560 1.00 97.44 106 GLY A C 1
ATOM 791 O O . GLY A 1 106 ? -23.812 5.301 16.933 1.00 97.44 106 GLY A O 1
ATOM 792 N N . ASP A 1 107 ? -24.495 6.722 15.328 1.00 98.38 107 ASP A N 1
ATOM 793 C CA . ASP A 1 107 ? -23.525 6.248 14.339 1.00 98.38 107 ASP A CA 1
ATOM 794 C C . ASP A 1 107 ? -22.093 6.519 14.807 1.00 98.38 107 ASP A C 1
ATOM 796 O O . ASP A 1 107 ? -21.784 7.570 15.372 1.00 98.38 107 ASP A O 1
ATOM 800 N N . ARG A 1 108 ? -21.190 5.575 14.538 1.00 98.31 108 ARG A N 1
ATOM 801 C CA . ARG A 1 108 ? -19.757 5.750 14.789 1.00 98.31 108 ARG A CA 1
ATOM 802 C C . ARG A 1 108 ? -19.088 6.348 13.561 1.00 98.31 108 ARG A C 1
ATOM 804 O O . ARG A 1 108 ? -19.298 5.868 12.451 1.00 98.31 108 ARG A O 1
ATOM 811 N N . ILE A 1 109 ? -18.236 7.345 13.758 1.00 98.25 109 ILE A N 1
ATOM 812 C CA . ILE A 1 109 ? -17.492 8.013 12.688 1.00 98.25 109 ILE A CA 1
ATOM 813 C C . ILE A 1 109 ? -16.015 8.133 13.058 1.00 98.25 109 ILE A C 1
ATOM 815 O O . ILE A 1 109 ? -15.668 8.474 14.192 1.00 98.25 109 ILE A O 1
ATOM 819 N N . LEU A 1 110 ? -15.135 7.876 12.089 1.00 98.38 110 LEU A N 1
ATOM 820 C CA . LEU A 1 110 ? -13.719 8.208 12.208 1.00 98.38 110 LEU A CA 1
ATOM 821 C C . LEU A 1 110 ? -13.480 9.637 11.713 1.00 98.38 110 LEU A C 1
ATOM 823 O O . LEU A 1 110 ? -13.586 9.930 10.525 1.00 98.38 110 LEU A O 1
ATOM 827 N N . VAL A 1 111 ? -13.108 10.520 12.628 1.00 98.38 111 VAL A N 1
ATOM 828 C CA . VAL A 1 111 ? -12.692 11.893 12.342 1.00 98.38 111 VAL A CA 1
ATOM 829 C C . VAL A 1 111 ? -11.167 11.903 12.269 1.00 98.38 111 VAL A C 1
ATOM 831 O O . VAL A 1 111 ? -10.496 11.769 13.288 1.00 98.38 111 VAL A O 1
ATOM 834 N N . LYS A 1 112 ? -10.602 12.005 11.070 1.00 97.12 112 LYS A N 1
ATOM 835 C CA . LYS A 1 112 ? -9.154 11.849 10.829 1.00 97.12 112 LYS A CA 1
ATOM 836 C C . LYS A 1 112 ? -8.494 13.043 10.132 1.00 97.12 112 LYS A C 1
ATOM 838 O O . LYS A 1 112 ? -7.270 13.110 10.110 1.00 97.12 112 LYS A O 1
ATOM 843 N N . ASP A 1 113 ? -9.284 13.976 9.599 1.00 97.19 113 ASP A N 1
ATOM 844 C CA . ASP A 1 113 ? -8.799 15.082 8.758 1.00 97.19 113 ASP A CA 1
ATOM 845 C C . ASP A 1 113 ? -9.027 16.473 9.377 1.00 97.19 113 ASP A C 1
ATOM 847 O O . ASP A 1 113 ? -9.123 17.461 8.651 1.00 97.19 113 ASP A O 1
ATOM 851 N N . GLN A 1 114 ? -9.154 16.578 10.704 1.00 98.19 114 GLN A N 1
ATOM 852 C CA . GLN A 1 114 ? -9.277 17.885 11.360 1.00 98.19 114 GLN A CA 1
ATOM 853 C C . GLN A 1 114 ? -7.994 18.697 11.199 1.00 98.19 114 GLN A C 1
ATOM 855 O O . GLN A 1 114 ? -6.890 18.165 11.351 1.00 98.19 114 GLN A O 1
ATOM 860 N N . VAL A 1 115 ? -8.137 20.010 11.006 1.00 96.88 115 VAL A N 1
ATOM 861 C CA . VAL A 1 115 ? -7.001 20.949 11.028 1.00 96.88 115 VAL A CA 1
ATOM 862 C C . VAL A 1 115 ? -6.299 20.900 12.386 1.00 96.88 115 VAL A C 1
ATOM 864 O O . VAL A 1 115 ? -5.070 20.846 12.466 1.00 96.88 115 VAL A O 1
ATOM 867 N N . THR A 1 116 ? -7.074 20.861 13.472 1.00 96.94 116 THR A N 1
ATOM 868 C CA . THR A 1 116 ? -6.536 20.648 14.817 1.00 96.94 116 THR A CA 1
ATOM 869 C C . THR A 1 116 ? -6.466 19.149 15.092 1.00 96.94 116 THR A C 1
ATOM 871 O O . THR A 1 116 ? -7.418 18.544 15.576 1.00 96.94 116 THR A O 1
ATOM 874 N N . ALA A 1 117 ? -5.317 18.532 14.817 1.00 96.62 117 ALA A N 1
ATOM 875 C CA . ALA A 1 117 ? -5.157 17.076 14.894 1.00 96.62 117 ALA A CA 1
ATOM 876 C C . ALA A 1 117 ? -5.405 16.462 16.292 1.00 96.62 117 ALA A C 1
ATOM 878 O O . ALA A 1 117 ? -5.607 15.254 16.402 1.00 96.62 117 ALA A O 1
ATOM 879 N N . THR A 1 118 ? -5.435 17.245 17.377 1.00 97.12 118 THR A N 1
ATOM 880 C CA . THR A 1 118 ? -5.872 16.752 18.701 1.00 97.12 118 THR A CA 1
ATOM 881 C C . THR A 1 118 ? -7.372 16.435 18.762 1.00 97.12 118 THR A C 1
ATOM 883 O O . THR A 1 118 ? -7.805 15.708 19.657 1.00 97.12 118 THR A O 1
ATOM 886 N N . GLN A 1 119 ? -8.168 16.946 17.816 1.00 97.94 119 GLN A N 1
ATOM 887 C CA . GLN A 1 119 ? -9.597 16.661 17.645 1.00 97.94 119 GLN A CA 1
ATOM 888 C C . GLN A 1 119 ? -9.855 15.437 16.758 1.00 97.94 119 GLN A C 1
ATOM 890 O O . GLN A 1 119 ? -10.984 14.967 16.687 1.00 97.94 119 GLN A O 1
ATOM 895 N N . ASN A 1 120 ? -8.831 14.867 16.121 1.00 98.19 120 ASN A N 1
ATOM 896 C CA . ASN A 1 120 ? -8.989 13.598 15.419 1.00 98.19 120 ASN A CA 1
ATOM 897 C C . ASN A 1 120 ? -9.310 12.469 16.412 1.00 98.19 120 ASN A C 1
ATOM 899 O O . ASN A 1 120 ? -8.912 12.504 17.579 1.00 98.19 120 ASN A O 1
ATOM 903 N N . GLY A 1 121 ? -10.033 11.448 15.971 1.00 97.75 121 GLY A N 1
ATOM 904 C CA . GLY A 1 121 ? -10.398 10.279 16.757 1.00 97.75 121 GLY A CA 1
ATOM 905 C C . GLY A 1 121 ? -11.680 9.613 16.288 1.00 97.75 121 GLY A C 1
ATOM 906 O O . GLY A 1 121 ? -12.228 9.931 15.238 1.00 97.75 121 GLY A O 1
ATOM 907 N N . ILE A 1 122 ? -12.167 8.682 17.102 1.00 98.31 122 ILE A N 1
ATOM 908 C CA . ILE A 1 122 ? -13.434 7.994 16.865 1.00 98.31 122 ILE A CA 1
ATOM 909 C C . ILE A 1 122 ? -14.515 8.683 17.688 1.00 98.31 122 ILE A C 1
ATOM 911 O O . ILE A 1 122 ? -14.355 8.855 18.899 1.00 98.31 122 ILE A O 1
ATOM 915 N N . TYR A 1 123 ? -15.609 9.047 17.036 1.00 98.50 123 TYR A N 1
ATOM 916 C CA . TYR A 1 123 ? -16.720 9.776 17.630 1.00 98.50 123 TYR A CA 1
ATOM 917 C C . TYR A 1 123 ? -18.030 9.016 17.456 1.00 98.50 123 TYR A C 1
ATOM 919 O O . TYR A 1 123 ? -18.172 8.205 16.540 1.00 98.50 123 TYR A O 1
ATOM 927 N N . VAL A 1 124 ? -18.982 9.300 18.341 1.00 98.44 124 VAL A N 1
ATOM 928 C CA . VAL A 1 124 ? -20.372 8.858 18.213 1.00 98.44 124 VAL A CA 1
ATOM 929 C C . VAL A 1 124 ? -21.221 10.071 17.864 1.00 98.44 124 VAL A C 1
ATOM 931 O O . VAL A 1 124 ? -21.163 11.095 18.543 1.00 98.44 124 VAL A O 1
ATOM 934 N N . VAL A 1 125 ? -22.004 9.966 16.797 1.00 98.38 125 VAL A N 1
ATOM 935 C CA . VAL A 1 125 ? -22.863 11.044 16.311 1.00 98.38 125 VAL A CA 1
ATOM 936 C C . VAL A 1 125 ? -23.943 11.343 17.350 1.00 98.38 125 VAL A C 1
ATOM 938 O O . VAL A 1 125 ? -24.613 10.448 17.864 1.00 98.38 125 VAL A O 1
ATOM 941 N N . ALA A 1 126 ? -24.127 12.621 17.655 1.00 97.88 126 ALA A N 1
ATOM 942 C CA . ALA A 1 126 ? -25.066 13.128 18.649 1.00 97.88 126 ALA A CA 1
ATOM 943 C C . ALA A 1 126 ? -25.736 14.416 18.150 1.00 97.88 126 ALA A C 1
ATOM 945 O O . ALA A 1 126 ? -25.238 15.065 17.233 1.00 97.88 126 ALA A O 1
ATOM 946 N N . ALA A 1 127 ? -26.862 14.799 18.762 1.00 95.75 127 ALA A N 1
ATOM 947 C CA . ALA A 1 127 ? -27.607 16.004 18.380 1.00 95.75 127 ALA A CA 1
ATOM 948 C C . ALA A 1 127 ? -26.832 17.309 18.642 1.00 95.75 127 ALA A C 1
ATOM 950 O O . ALA A 1 127 ? -26.990 18.280 17.909 1.00 95.75 127 ALA A O 1
ATOM 951 N N . THR A 1 128 ? -26.008 17.328 19.690 1.00 96.38 128 THR A N 1
ATOM 952 C CA . THR A 1 128 ? -25.119 18.445 20.038 1.00 96.38 128 THR A CA 1
ATOM 953 C C . THR A 1 128 ? -23.679 18.040 19.737 1.00 96.38 128 THR A C 1
ATOM 955 O O . THR A 1 128 ? -23.435 17.513 18.659 1.00 96.38 128 THR A O 1
ATOM 958 N N . ALA A 1 129 ? -22.724 18.246 20.644 1.00 97.62 129 ALA A N 1
ATOM 959 C CA . ALA A 1 129 ? -21.346 17.823 20.433 1.00 97.62 129 ALA A CA 1
ATOM 960 C C . ALA A 1 129 ? -21.241 16.293 20.393 1.00 97.62 129 ALA A C 1
ATOM 962 O O . ALA A 1 129 ? -21.804 15.598 21.240 1.00 97.62 129 ALA A O 1
ATOM 963 N N . TRP A 1 130 ? -20.488 15.775 19.428 1.00 98.38 130 TRP A N 1
ATOM 964 C CA . TRP A 1 130 ? -20.170 14.358 19.347 1.00 98.38 130 TRP A CA 1
ATOM 965 C C . TRP A 1 130 ? -19.206 13.985 20.478 1.00 98.38 130 TRP A C 1
ATOM 967 O O . TRP A 1 130 ? -18.097 14.530 20.539 1.00 98.38 130 TRP A O 1
ATOM 977 N N . PRO A 1 131 ? -19.574 13.067 21.387 1.00 98.00 131 PRO A N 1
ATOM 978 C CA . PRO A 1 131 ? -18.613 12.507 22.319 1.00 98.00 131 PRO A CA 1
ATOM 979 C C . PRO A 1 131 ? -17.625 11.609 21.573 1.00 98.00 131 PRO A C 1
ATOM 981 O O . PRO A 1 131 ? -17.955 10.968 20.569 1.00 98.00 131 PRO A O 1
ATOM 984 N N . ARG A 1 132 ? -16.404 11.516 22.105 1.00 97.62 132 ARG A N 1
ATOM 985 C CA . ARG A 1 132 ? -15.489 10.452 21.696 1.00 97.62 132 ARG A CA 1
ATOM 986 C C . ARG A 1 132 ? -16.097 9.103 22.053 1.00 97.62 132 ARG A C 1
ATOM 988 O O . ARG A 1 132 ? -16.768 8.962 23.075 1.00 97.62 132 ARG A O 1
ATOM 995 N N . SER A 1 133 ? -15.848 8.117 21.208 1.00 96.69 133 SER A N 1
ATOM 996 C CA . SER A 1 133 ? -16.319 6.764 21.448 1.00 96.69 133 SER A CA 1
ATOM 997 C C . SER A 1 133 ? -15.686 6.176 22.710 1.00 96.69 133 SER A C 1
ATOM 999 O O . SER A 1 133 ? -14.492 6.352 22.950 1.00 96.69 133 SER A O 1
ATOM 1001 N N . ALA A 1 134 ? -16.469 5.440 23.500 1.00 93.94 134 ALA A N 1
ATOM 1002 C CA . ALA A 1 134 ? -16.053 4.925 24.806 1.00 93.94 134 ALA A CA 1
ATOM 1003 C C . ALA A 1 134 ? -14.856 3.953 24.748 1.00 93.94 134 ALA A C 1
ATOM 1005 O O . ALA A 1 134 ? -14.135 3.800 25.729 1.00 93.94 134 ALA A O 1
ATOM 1006 N N . ASP A 1 135 ? -14.621 3.295 23.613 1.00 94.75 135 ASP A N 1
ATOM 1007 C CA . ASP A 1 135 ? -13.469 2.420 23.345 1.00 94.75 135 ASP A CA 1
ATOM 1008 C C . ASP A 1 135 ? -12.232 3.175 22.817 1.00 94.75 135 ASP A C 1
ATOM 1010 O O . ASP A 1 135 ? -11.215 2.552 22.508 1.00 94.75 135 ASP A O 1
ATOM 1014 N N . ALA A 1 136 ? -12.308 4.504 22.702 1.00 96.12 136 ALA A N 1
ATOM 1015 C CA . ALA A 1 136 ? -11.258 5.369 22.164 1.00 96.12 136 ALA A CA 1
ATOM 1016 C C . ALA A 1 136 ? -11.211 6.767 22.828 1.00 96.12 136 ALA A C 1
ATOM 1018 O O . ALA A 1 136 ? -10.710 7.730 22.242 1.00 96.12 136 ALA A O 1
ATOM 1019 N N . ASP A 1 137 ? -11.741 6.892 24.048 1.00 95.56 137 ASP A N 1
ATOM 1020 C CA . ASP A 1 137 ? -11.888 8.161 24.776 1.00 95.56 137 ASP A CA 1
ATOM 1021 C C . ASP A 1 137 ? -10.648 8.566 25.595 1.00 95.56 137 ASP A C 1
ATOM 1023 O O . ASP A 1 137 ? -10.565 9.701 26.060 1.00 95.56 137 ASP A O 1
ATOM 1027 N N . ASN A 1 138 ? -9.663 7.676 25.753 1.00 94.44 138 ASN A N 1
ATOM 1028 C CA . ASN A 1 138 ? -8.435 7.939 26.503 1.00 94.44 138 ASN A CA 1
ATOM 1029 C C . ASN A 1 138 ? -7.238 7.109 26.004 1.00 94.44 138 ASN A C 1
ATOM 1031 O O . ASN A 1 138 ? -7.394 6.155 25.242 1.00 94.44 138 ASN A O 1
ATOM 1035 N N . GLY A 1 139 ? -6.041 7.463 26.481 1.00 92.88 139 GLY A N 1
ATOM 1036 C CA . GLY A 1 139 ? -4.762 6.877 26.064 1.00 92.88 139 GLY A CA 1
ATOM 1037 C C . GLY A 1 139 ? -4.526 5.412 26.431 1.00 92.88 139 GLY A C 1
ATOM 1038 O O . GLY A 1 139 ? -3.704 4.754 25.804 1.00 92.88 139 GLY A O 1
ATOM 1039 N N . SER A 1 140 ? -5.240 4.880 27.426 1.00 92.62 140 SER A N 1
ATOM 1040 C CA . SER A 1 140 ? -5.166 3.456 27.783 1.00 92.62 140 SER A CA 1
ATOM 1041 C C . SER A 1 140 ? -6.027 2.583 26.877 1.00 92.62 140 SER A C 1
ATOM 1043 O O . SER A 1 140 ? -5.814 1.376 26.818 1.00 92.62 140 SER A O 1
ATOM 1045 N N . LYS A 1 141 ? -7.016 3.181 26.206 1.00 94.62 141 LYS A N 1
ATOM 1046 C CA . LYS A 1 141 ? -7.895 2.491 25.262 1.00 94.62 141 LYS A CA 1
ATOM 1047 C C . LYS A 1 141 ? -7.470 2.737 23.820 1.00 94.62 141 LYS A C 1
ATOM 1049 O O . LYS A 1 141 ? -7.581 1.836 23.006 1.00 94.62 141 LYS A O 1
ATOM 1054 N N . LEU A 1 142 ? -6.981 3.928 23.482 1.00 95.12 142 LEU A N 1
ATOM 1055 C CA . LEU A 1 142 ? -6.537 4.268 22.133 1.00 95.12 142 LEU A CA 1
ATOM 1056 C C . LEU A 1 142 ? -5.008 4.349 22.072 1.00 95.12 142 LEU A C 1
ATOM 1058 O O . LEU A 1 142 ? -4.420 5.396 22.344 1.00 95.12 142 LEU A O 1
ATOM 1062 N N . THR A 1 143 ? -4.381 3.236 21.703 1.00 92.75 143 THR A N 1
ATOM 1063 C CA . THR A 1 143 ? -2.928 3.083 21.580 1.00 92.75 143 THR A CA 1
ATOM 1064 C C . THR A 1 143 ? -2.456 3.102 20.127 1.00 92.75 143 THR A C 1
ATOM 1066 O O . THR A 1 143 ? -3.233 2.927 19.186 1.00 92.75 143 THR A O 1
ATOM 1069 N N . SER A 1 144 ? -1.161 3.364 19.925 1.00 90.75 144 SER A N 1
ATOM 1070 C CA . SER A 1 144 ? -0.555 3.308 18.591 1.00 90.75 144 SER A CA 1
ATOM 1071 C C . SER A 1 144 ? -0.693 1.909 17.993 1.00 90.75 144 SER A C 1
ATOM 1073 O O . SER A 1 144 ? -0.447 0.915 18.670 1.00 90.75 144 SER A O 1
ATOM 1075 N N . GLY A 1 145 ? -1.068 1.837 16.718 1.00 88.12 145 GLY A N 1
ATOM 1076 C CA . GLY A 1 145 ? -1.394 0.590 16.033 1.00 88.12 145 GLY A CA 1
ATOM 1077 C C . GLY A 1 145 ? -2.879 0.227 16.053 1.00 88.12 145 GLY A C 1
ATOM 1078 O O . GLY A 1 145 ? -3.242 -0.734 15.366 1.00 88.12 145 GLY A O 1
ATOM 1079 N N . ALA A 1 146 ? -3.723 0.997 16.755 1.00 93.56 146 ALA A N 1
ATOM 1080 C CA . ALA A 1 146 ? -5.172 0.828 16.727 1.00 93.56 146 ALA A CA 1
ATOM 1081 C C . ALA A 1 146 ? -5.716 0.844 15.291 1.00 93.56 146 ALA A C 1
ATOM 1083 O O . ALA A 1 146 ? -5.268 1.640 14.463 1.00 93.56 146 ALA A O 1
ATOM 1084 N N . ARG A 1 147 ? -6.674 -0.045 15.006 1.00 94.06 147 ARG A N 1
ATOM 1085 C CA . ARG A 1 147 ? -7.210 -0.333 13.669 1.00 94.06 147 ARG A CA 1
ATOM 1086 C C . ARG A 1 147 ? -8.711 -0.106 13.630 1.00 94.06 147 ARG A C 1
ATOM 1088 O O . ARG A 1 147 ? -9.422 -0.593 14.507 1.00 94.06 147 ARG A O 1
ATOM 1095 N N . ILE A 1 148 ? -9.179 0.596 12.603 1.00 96.12 148 ILE A N 1
ATOM 1096 C CA . ILE A 1 148 ? -10.577 0.993 12.454 1.00 96.12 148 ILE A CA 1
ATOM 1097 C C . ILE A 1 148 ? -11.027 0.724 11.018 1.00 96.12 148 ILE A C 1
ATOM 1099 O O . ILE A 1 148 ? -10.571 1.392 10.093 1.00 96.12 148 ILE A O 1
ATOM 1103 N N . ALA A 1 149 ? -11.923 -0.243 10.827 1.00 96.19 149 ALA A N 1
ATOM 1104 C CA . ALA A 1 149 ? -12.543 -0.496 9.528 1.00 96.19 149 ALA A CA 1
ATOM 1105 C C . ALA A 1 149 ? -13.681 0.500 9.254 1.00 96.19 149 ALA A C 1
ATOM 1107 O O . ALA A 1 149 ? -14.413 0.866 10.176 1.00 96.19 149 ALA A O 1
ATOM 1108 N N . VAL A 1 150 ? -13.829 0.912 7.994 1.00 97.69 150 VAL A N 1
ATOM 1109 C CA . VAL A 1 150 ? -14.873 1.837 7.530 1.00 97.69 150 VAL A CA 1
ATOM 1110 C C . VAL A 1 150 ? -15.876 1.088 6.652 1.00 97.69 150 VAL A C 1
ATOM 1112 O O . VAL A 1 150 ? -15.484 0.439 5.682 1.00 97.69 150 VAL A O 1
ATOM 1115 N N . GLU A 1 151 ? -17.163 1.168 6.990 1.00 97.62 151 GLU A N 1
ATOM 1116 C CA . GLU A 1 151 ? -18.226 0.369 6.357 1.00 97.62 151 GLU A CA 1
ATOM 1117 C C . GLU A 1 151 ? -18.792 1.004 5.081 1.00 97.62 151 GLU A C 1
ATOM 1119 O O . GLU A 1 151 ? -18.951 0.328 4.066 1.00 97.62 151 GLU A O 1
ATOM 1124 N N . GLU A 1 152 ? -19.066 2.306 5.115 1.00 97.38 152 GLU A N 1
ATOM 1125 C CA . GLU A 1 152 ? -19.719 3.070 4.052 1.00 97.38 152 GLU A CA 1
ATOM 1126 C C . GLU A 1 152 ? -18.911 4.336 3.704 1.00 97.38 152 GLU A C 1
ATOM 1128 O O . GLU A 1 152 ? -18.030 4.778 4.447 1.00 97.38 152 GLU A O 1
ATOM 1133 N N . GLY A 1 153 ? -19.218 4.940 2.554 1.00 96.81 153 GLY A N 1
ATOM 1134 C CA . GLY A 1 153 ? -18.537 6.134 2.050 1.00 96.81 153 GLY A CA 1
ATOM 1135 C C . GLY A 1 153 ? -18.218 6.042 0.563 1.00 96.81 153 GLY A C 1
ATOM 1136 O O . GLY A 1 153 ? -18.021 4.957 0.022 1.00 96.81 153 GLY A O 1
ATOM 1137 N N . SER A 1 154 ? -18.149 7.184 -0.115 1.00 94.00 154 SER A N 1
ATOM 1138 C CA . SER A 1 154 ? -17.738 7.230 -1.523 1.00 94.00 154 SER A CA 1
ATOM 1139 C C . SER A 1 154 ? -16.227 7.038 -1.682 1.00 94.00 154 SER A C 1
ATOM 1141 O O . SER A 1 154 ? -15.778 6.483 -2.682 1.00 94.00 154 SER A O 1
ATOM 1143 N N . ILE A 1 155 ? -15.439 7.495 -0.704 1.00 92.06 155 ILE A N 1
ATOM 1144 C CA . ILE A 1 155 ? -13.971 7.494 -0.740 1.00 92.06 155 ILE A CA 1
ATOM 1145 C C . ILE A 1 155 ? -13.376 6.468 0.224 1.00 92.06 155 ILE A C 1
ATOM 1147 O O . ILE A 1 155 ? -12.350 5.855 -0.087 1.00 92.06 155 ILE A O 1
ATOM 1151 N N . ASN A 1 156 ? -13.967 6.302 1.408 1.00 93.94 156 ASN A N 1
ATOM 1152 C CA . ASN A 1 156 ? -13.360 5.526 2.488 1.00 93.94 156 ASN A CA 1
ATOM 1153 C C . ASN A 1 156 ? -13.980 4.142 2.715 1.00 93.94 156 ASN A C 1
ATOM 1155 O O . ASN A 1 156 ? -13.431 3.396 3.526 1.00 93.94 156 ASN A O 1
ATOM 1159 N N . ALA A 1 157 ? -15.064 3.774 2.023 1.00 93.56 157 ALA A N 1
ATOM 1160 C CA . ALA A 1 157 ? -15.690 2.460 2.191 1.00 93.56 157 ALA A CA 1
ATOM 1161 C C . ALA A 1 157 ? -14.689 1.312 1.972 1.00 93.56 157 ALA A C 1
ATOM 1163 O O . ALA A 1 157 ? -13.928 1.301 1.004 1.00 93.56 157 ALA A O 1
ATOM 1164 N N . GLY A 1 158 ? -14.689 0.341 2.889 1.00 88.44 158 GLY A N 1
ATOM 1165 C CA . GLY A 1 158 ? -13.832 -0.845 2.843 1.00 88.44 158 GLY A CA 1
ATOM 1166 C C . GLY A 1 158 ? -12.383 -0.631 3.297 1.00 88.44 158 GLY A C 1
ATOM 1167 O O . GLY A 1 158 ? -11.633 -1.603 3.379 1.00 88.44 158 GLY A O 1
ATOM 1168 N N . LYS A 1 159 ? -11.968 0.602 3.617 1.00 91.44 159 LYS A N 1
ATOM 1169 C CA . LYS A 1 159 ? -10.612 0.886 4.117 1.00 91.44 159 LYS A CA 1
ATOM 1170 C C . LYS A 1 159 ? -10.468 0.557 5.605 1.00 91.44 159 LYS A C 1
ATOM 1172 O O . LYS A 1 159 ? -11.436 0.605 6.365 1.00 91.44 159 LYS A O 1
ATOM 1177 N N . VAL A 1 160 ? -9.234 0.287 6.037 1.00 93.44 160 VAL A N 1
ATOM 1178 C CA . VAL A 1 160 ? -8.878 0.100 7.453 1.00 93.44 160 VAL A CA 1
ATOM 1179 C C . VAL A 1 160 ? -7.841 1.133 7.858 1.00 93.44 160 VAL A C 1
ATOM 1181 O O . VAL A 1 160 ? -6.701 1.067 7.426 1.00 93.44 160 VAL A O 1
ATOM 1184 N N . TRP A 1 161 ? -8.208 2.047 8.746 1.00 94.56 161 TRP A N 1
ATOM 1185 C CA . TRP A 1 161 ? -7.310 3.090 9.222 1.00 94.56 161 TRP A CA 1
ATOM 1186 C C . TRP A 1 161 ? -6.488 2.638 10.424 1.00 94.56 161 TRP A C 1
ATOM 1188 O O . TRP A 1 161 ? -7.002 1.974 11.325 1.00 94.56 161 TRP A O 1
ATOM 1198 N N . TYR A 1 162 ? -5.223 3.047 10.456 1.00 92.44 162 TYR A N 1
ATOM 1199 C CA . TYR A 1 162 ? -4.253 2.765 11.507 1.00 92.44 162 TYR A CA 1
ATOM 1200 C C . TYR A 1 162 ? -3.851 4.049 12.220 1.00 92.44 162 TYR A C 1
ATOM 1202 O O . TYR A 1 162 ? -3.432 5.008 11.573 1.00 92.44 162 TYR A O 1
ATOM 1210 N N . LEU A 1 163 ? -3.896 4.050 13.550 1.00 93.56 163 LEU A N 1
ATOM 1211 C CA . LEU A 1 163 ? -3.309 5.123 14.349 1.00 93.56 163 LEU A CA 1
ATOM 1212 C C . LEU A 1 163 ? -1.780 4.972 14.378 1.00 93.56 163 LEU A C 1
ATOM 1214 O O . LEU A 1 163 ? -1.272 3.965 14.868 1.00 93.56 163 LEU A O 1
ATOM 1218 N N . ALA A 1 164 ? -1.037 5.955 13.871 1.00 88.50 164 ALA A N 1
ATOM 1219 C CA . ALA A 1 164 ? 0.414 5.862 13.653 1.00 88.50 164 ALA A CA 1
ATOM 1220 C C . ALA A 1 164 ? 1.238 6.830 14.515 1.00 88.50 164 ALA A C 1
ATOM 1222 O O . ALA A 1 164 ? 2.295 7.319 14.116 1.00 88.50 164 ALA A O 1
ATOM 1223 N N . ASN A 1 165 ? 0.755 7.121 15.716 1.00 90.19 165 ASN A N 1
ATOM 1224 C CA . ASN A 1 165 ? 1.477 7.928 16.688 1.00 90.19 165 ASN A CA 1
ATOM 1225 C C . ASN A 1 165 ? 2.721 7.204 17.227 1.00 90.19 165 ASN A C 1
ATOM 1227 O O . ASN A 1 165 ? 2.698 5.996 17.452 1.00 90.19 165 ASN A O 1
ATOM 1231 N N . ALA A 1 166 ? 3.794 7.943 17.500 1.00 83.12 166 ALA A N 1
ATOM 1232 C CA . ALA A 1 166 ? 4.927 7.424 18.261 1.00 83.12 166 ALA A CA 1
ATOM 1233 C C . ALA A 1 166 ? 4.725 7.692 19.760 1.00 83.12 166 ALA A C 1
ATOM 1235 O O . ALA A 1 166 ? 4.349 8.797 20.149 1.00 83.12 166 ALA A O 1
ATOM 1236 N N . GLY A 1 167 ? 5.023 6.697 20.598 1.00 85.81 167 GLY A N 1
ATOM 1237 C CA . GLY A 1 167 ? 4.982 6.837 22.055 1.00 85.81 167 GLY A CA 1
ATOM 1238 C C . GLY A 1 167 ? 3.575 6.842 22.664 1.00 85.81 167 GLY A C 1
ATOM 1239 O O . GLY A 1 167 ? 2.602 6.409 22.046 1.00 85.81 167 GLY A O 1
ATOM 1240 N N . ALA A 1 168 ? 3.496 7.286 23.921 1.00 89.19 168 ALA A N 1
ATOM 1241 C CA . ALA A 1 168 ? 2.251 7.339 24.683 1.00 89.19 168 ALA A CA 1
ATOM 1242 C C . ALA A 1 168 ? 1.299 8.418 24.142 1.00 89.19 168 ALA A C 1
ATOM 1244 O O . ALA A 1 168 ? 1.728 9.498 23.732 1.00 89.19 168 ALA A O 1
ATOM 1245 N N . ILE A 1 169 ? -0.001 8.132 24.179 1.00 94.69 169 ILE A N 1
ATOM 1246 C CA . ILE A 1 169 ? -1.049 8.990 23.624 1.00 94.69 169 ILE A CA 1
ATOM 1247 C C . ILE A 1 169 ? -1.900 9.554 24.758 1.00 94.69 169 ILE A C 1
ATOM 1249 O O . ILE A 1 169 ? -2.434 8.798 25.560 1.00 94.69 169 ILE A O 1
ATOM 1253 N N . ASN A 1 170 ? -2.092 10.873 24.780 1.00 94.50 170 ASN A N 1
ATOM 1254 C CA . ASN A 1 170 ? -3.066 11.552 25.632 1.00 94.50 170 ASN A CA 1
ATOM 1255 C C . ASN A 1 170 ? -4.173 12.132 24.747 1.00 94.50 170 ASN A C 1
ATOM 1257 O O . ASN A 1 170 ? -3.986 13.146 24.072 1.00 94.50 170 ASN A O 1
ATOM 1261 N N . VAL A 1 171 ? -5.330 11.472 24.716 1.00 95.00 171 VAL A N 1
ATOM 1262 C CA . VAL A 1 171 ? -6.461 11.868 23.865 1.00 95.00 171 VAL A CA 1
ATOM 1263 C C . VAL A 1 171 ? -6.919 13.294 24.199 1.00 95.00 171 VAL A C 1
ATOM 1265 O O . VAL A 1 171 ? -7.107 13.634 25.362 1.00 95.00 171 VAL A O 1
ATOM 1268 N N . GLY A 1 172 ? -7.077 14.134 23.170 1.00 94.00 172 GLY A N 1
ATOM 1269 C CA . GLY A 1 172 ? -7.417 15.557 23.310 1.00 94.00 172 GLY A CA 1
ATOM 1270 C C . GLY A 1 172 ? -6.215 16.498 23.467 1.00 94.00 172 GLY A C 1
ATOM 1271 O O . GLY A 1 172 ? -6.387 17.711 23.389 1.00 94.00 172 GLY A O 1
ATOM 1272 N N . SER A 1 173 ? -4.997 15.972 23.632 1.00 95.06 173 SER A N 1
ATOM 1273 C CA . SER A 1 173 ? -3.765 16.780 23.700 1.00 95.06 173 SER A CA 1
ATOM 1274 C C . SER A 1 173 ? -2.679 16.309 22.734 1.00 95.06 173 SER A C 1
ATOM 1276 O O . SER A 1 173 ? -1.945 17.125 22.187 1.00 95.06 173 SER A O 1
ATOM 1278 N N . THR A 1 174 ? -2.576 15.005 22.488 1.00 96.56 174 THR A N 1
ATOM 1279 C CA . THR A 1 174 ? -1.717 14.442 21.445 1.00 96.56 174 THR A CA 1
ATOM 1280 C C . THR A 1 174 ? -2.404 14.588 20.088 1.00 96.56 174 THR A C 1
ATOM 1282 O O . THR A 1 174 ? -3.568 14.218 19.943 1.00 96.56 174 THR A O 1
ATOM 1285 N N . ASN A 1 175 ? -1.685 15.088 19.081 1.00 96.12 175 ASN A N 1
ATOM 1286 C CA . ASN A 1 175 ? -2.155 15.092 17.693 1.00 96.12 175 ASN A CA 1
ATOM 1287 C C . ASN A 1 175 ? -2.347 13.652 17.215 1.00 96.12 175 ASN A C 1
ATOM 1289 O O . ASN A 1 175 ? -1.364 12.920 17.148 1.00 96.12 175 ASN A O 1
ATOM 1293 N N . LEU A 1 176 ? -3.568 13.234 16.884 1.00 96.12 176 LEU A N 1
ATOM 1294 C CA . LEU A 1 176 ? -3.846 11.868 16.436 1.00 96.12 176 LEU A CA 1
ATOM 1295 C C . LEU A 1 176 ? -3.726 11.778 14.913 1.00 96.12 176 LEU A C 1
ATOM 1297 O O . LEU A 1 176 ? -4.363 12.544 14.186 1.00 96.12 176 LEU A O 1
ATOM 1301 N N . ILE A 1 177 ? -2.890 10.848 14.446 1.00 92.81 177 ILE A N 1
ATOM 1302 C CA . ILE A 1 177 ? -2.531 10.701 13.032 1.00 92.81 177 ILE A CA 1
ATOM 1303 C C . ILE A 1 177 ? -2.991 9.326 12.557 1.00 92.81 177 ILE A C 1
ATOM 1305 O O . ILE A 1 177 ? -2.505 8.304 13.048 1.00 92.81 177 ILE A O 1
ATOM 1309 N N . PHE A 1 178 ? -3.912 9.307 11.595 1.00 93.75 178 PHE A N 1
ATOM 1310 C CA . PHE A 1 178 ? -4.443 8.085 11.002 1.00 93.75 178 PHE A CA 1
ATOM 1311 C C . PHE A 1 178 ? -3.947 7.928 9.562 1.00 93.75 178 PHE A C 1
ATOM 1313 O O . PHE A 1 178 ? -3.971 8.888 8.797 1.00 93.75 178 PHE A O 1
ATOM 1320 N N . PHE A 1 179 ? -3.550 6.714 9.186 1.00 87.19 179 PHE A N 1
ATOM 1321 C CA . PHE A 1 179 ? -3.224 6.343 7.803 1.00 87.19 179 PHE A CA 1
ATOM 1322 C C . PHE A 1 179 ? -4.141 5.223 7.325 1.00 87.19 179 PHE A C 1
ATOM 1324 O O . PHE A 1 179 ? -4.532 4.379 8.127 1.00 87.19 179 PHE A O 1
ATOM 1331 N N . ASP A 1 180 ? -4.491 5.214 6.043 1.00 78.44 180 ASP A N 1
ATOM 1332 C CA . ASP A 1 180 ? -5.361 4.202 5.439 1.00 78.44 180 ASP A CA 1
ATOM 1333 C C . ASP A 1 180 ? -4.672 2.845 5.260 1.00 78.44 180 ASP A C 1
ATOM 1335 O O . ASP A 1 180 ? -5.357 1.834 5.156 1.00 78.44 180 ASP A O 1
ATOM 1339 N N . GLU A 1 181 ? -3.336 2.806 5.291 1.00 66.69 181 GLU A N 1
ATOM 1340 C CA . GLU A 1 181 ? -2.497 1.602 5.316 1.00 66.69 181 GLU A CA 1
ATOM 1341 C C . GLU A 1 181 ? -1.199 1.879 6.115 1.00 66.69 181 GLU A C 1
ATOM 1343 O O . GLU A 1 181 ? -0.930 3.021 6.499 1.00 66.69 181 GLU A O 1
ATOM 1348 N N . LYS A 1 182 ? -0.364 0.863 6.418 1.00 57.56 182 LYS A N 1
ATOM 1349 C CA . LYS A 1 182 ? 0.986 1.149 6.965 1.00 57.56 182 LYS A CA 1
ATOM 1350 C C . LYS A 1 182 ? 1.706 2.092 5.981 1.00 57.56 182 LYS A C 1
ATOM 1352 O O . LYS A 1 182 ? 1.560 1.894 4.778 1.00 57.56 182 LYS A O 1
ATOM 1357 N N . PRO A 1 183 ? 2.483 3.080 6.459 1.00 61.38 183 PRO A N 1
ATOM 1358 C CA . PRO A 1 183 ? 3.112 4.067 5.587 1.00 61.38 183 PRO A CA 1
ATOM 1359 C C . PRO A 1 183 ? 3.927 3.403 4.471 1.00 61.38 183 PRO A C 1
ATOM 1361 O O . PRO A 1 183 ? 4.489 2.318 4.662 1.00 61.38 183 PRO A O 1
ATOM 1364 N N . TYR A 1 184 ? 3.982 4.059 3.307 1.00 64.56 184 TYR A N 1
ATOM 1365 C CA . TYR A 1 184 ? 4.813 3.601 2.198 1.00 64.56 184 TYR A CA 1
ATOM 1366 C C . TYR A 1 184 ? 6.266 3.443 2.654 1.00 64.56 184 TYR A C 1
ATOM 1368 O O . TYR A 1 184 ? 6.767 4.246 3.447 1.00 64.56 184 TYR A O 1
ATOM 1376 N N . ALA A 1 185 ? 6.933 2.401 2.161 1.00 65.19 185 ALA A N 1
ATOM 1377 C CA . ALA A 1 185 ? 8.347 2.209 2.421 1.00 65.19 185 ALA A CA 1
ATOM 1378 C C . ALA A 1 185 ? 9.130 3.404 1.870 1.00 65.19 185 ALA A C 1
ATOM 1380 O O . ALA A 1 185 ? 8.851 3.899 0.778 1.00 65.19 185 ALA A O 1
ATOM 1381 N N . THR A 1 186 ? 10.134 3.838 2.617 1.00 69.12 186 THR A N 1
ATOM 1382 C CA . THR A 1 186 ? 11.187 4.716 2.104 1.00 69.12 186 THR A CA 1
ATOM 1383 C C . THR A 1 186 ? 12.461 3.890 1.945 1.00 69.12 186 THR A C 1
ATOM 1385 O O . THR A 1 186 ? 12.534 2.750 2.407 1.00 69.12 186 THR A O 1
ATOM 1388 N N . GLN A 1 187 ? 13.510 4.460 1.349 1.00 65.69 187 GLN A N 1
ATOM 1389 C CA . GLN A 1 187 ? 14.811 3.777 1.273 1.00 65.69 187 GLN A CA 1
ATOM 1390 C C . GLN A 1 187 ? 15.394 3.413 2.654 1.00 65.69 187 GLN A C 1
ATOM 1392 O O . GLN A 1 187 ? 16.256 2.542 2.742 1.00 65.69 187 GLN A O 1
ATOM 1397 N N . SER A 1 188 ? 14.937 4.064 3.728 1.00 68.88 188 SER A N 1
ATOM 1398 C CA . SER A 1 188 ? 15.429 3.876 5.098 1.00 68.88 188 SER A CA 1
ATOM 1399 C C . SER A 1 188 ? 14.399 3.293 6.072 1.00 68.88 188 SER A C 1
ATOM 1401 O O . SER A 1 188 ? 14.779 2.889 7.170 1.00 68.88 188 SER A O 1
ATOM 1403 N N . THR A 1 189 ? 13.121 3.211 5.690 1.00 67.00 189 THR A N 1
ATOM 1404 C CA . THR A 1 189 ? 12.026 2.798 6.577 1.00 67.00 189 THR A CA 1
ATOM 1405 C C . THR A 1 189 ? 11.174 1.711 5.913 1.00 67.00 189 THR A C 1
ATOM 1407 O O . THR A 1 189 ? 10.597 1.967 4.855 1.00 67.00 189 THR A O 1
ATOM 1410 N N . PRO A 1 190 ? 11.033 0.515 6.521 1.00 60.44 190 PRO A N 1
ATOM 1411 C CA . PRO A 1 190 ? 10.150 -0.533 6.007 1.00 60.44 190 PRO A CA 1
ATOM 1412 C C . PRO A 1 190 ? 8.678 -0.088 5.949 1.00 60.44 190 PRO A C 1
ATOM 1414 O O . PRO A 1 190 ? 8.181 0.537 6.885 1.00 60.44 190 PRO A O 1
ATOM 1417 N N . GLY A 1 191 ? 7.968 -0.464 4.882 1.00 69.12 191 GLY A N 1
ATOM 1418 C CA . GLY A 1 191 ? 6.567 -0.101 4.637 1.00 69.12 191 GLY A CA 1
ATOM 1419 C C . GLY A 1 191 ? 5.975 -0.833 3.427 1.00 69.12 191 GLY A C 1
ATOM 1420 O O . GLY A 1 191 ? 6.580 -1.784 2.928 1.00 69.12 191 GLY A O 1
ATOM 1421 N N . PHE A 1 192 ? 4.808 -0.407 2.941 1.00 67.06 192 PHE A N 1
ATOM 1422 C CA . PHE A 1 192 ? 4.230 -0.935 1.693 1.00 67.06 192 PHE A CA 1
ATOM 1423 C C . PHE A 1 192 ? 4.810 -0.230 0.459 1.00 67.06 192 PHE A C 1
ATOM 1425 O O . PHE A 1 192 ? 5.201 0.929 0.523 1.00 67.06 192 PHE A O 1
ATOM 1432 N N . VAL A 1 193 ? 4.869 -0.915 -0.683 1.00 73.75 193 VAL A N 1
ATOM 1433 C CA . VAL A 1 193 ? 5.256 -0.323 -1.975 1.00 73.75 193 VAL A CA 1
ATOM 1434 C C . VAL A 1 193 ? 4.194 -0.654 -3.012 1.00 73.75 193 VAL A C 1
ATOM 1436 O O . VAL A 1 193 ? 3.679 -1.772 -3.034 1.00 73.75 193 VAL A O 1
ATOM 1439 N N . SER A 1 194 ? 3.876 0.300 -3.886 1.00 80.38 194 SER A N 1
ATOM 1440 C CA . SER A 1 194 ? 3.086 0.017 -5.089 1.00 80.38 194 SER A CA 1
ATOM 1441 C C . SER A 1 194 ? 4.017 -0.273 -6.269 1.00 80.38 194 SER A C 1
ATOM 1443 O O . SER A 1 194 ? 5.181 0.132 -6.267 1.00 80.38 194 SER A O 1
ATOM 1445 N N . LEU A 1 195 ? 3.543 -1.022 -7.265 1.00 83.00 195 LEU A N 1
ATOM 1446 C CA . LEU A 1 195 ? 4.343 -1.323 -8.453 1.00 83.00 195 LEU A CA 1
ATOM 1447 C C . LEU A 1 195 ? 4.304 -0.146 -9.430 1.00 83.00 195 LEU A C 1
ATOM 1449 O O . LEU A 1 195 ? 3.229 0.338 -9.784 1.00 83.00 195 LEU A O 1
ATOM 1453 N N . ALA A 1 196 ? 5.476 0.281 -9.896 1.00 83.94 196 ALA A N 1
ATOM 1454 C CA . ALA A 1 196 ? 5.589 1.240 -10.985 1.00 83.94 196 ALA A CA 1
ATOM 1455 C C . ALA A 1 196 ? 5.109 0.613 -12.302 1.00 83.94 196 ALA A C 1
ATOM 1457 O O . ALA A 1 196 ? 5.450 -0.531 -12.630 1.00 83.94 196 ALA A O 1
ATOM 1458 N N . SER A 1 197 ? 4.365 1.383 -13.095 1.00 81.56 197 SER A N 1
ATOM 1459 C CA . SER A 1 197 ? 4.178 1.086 -14.515 1.00 81.56 197 SER A CA 1
ATOM 1460 C C . SER A 1 197 ? 5.512 1.188 -15.266 1.00 81.56 197 SER A C 1
ATOM 1462 O O . SER A 1 197 ? 6.473 1.803 -14.797 1.00 81.56 197 SER A O 1
ATOM 1464 N N . SER A 1 198 ? 5.588 0.615 -16.471 1.00 74.31 198 SER A N 1
ATOM 1465 C CA . SER A 1 198 ? 6.803 0.694 -17.293 1.00 74.31 198 SER A CA 1
ATOM 1466 C C . SER A 1 198 ? 7.205 2.136 -17.625 1.00 74.31 198 SER A C 1
ATOM 1468 O O . SER A 1 198 ? 8.392 2.441 -17.629 1.00 74.31 198 SER A O 1
ATOM 1470 N N . SER A 1 199 ? 6.243 3.035 -17.859 1.00 74.88 199 SER A N 1
ATOM 1471 C CA . SER A 1 199 ? 6.520 4.454 -18.121 1.00 74.88 199 SER A CA 1
ATOM 1472 C C . SER A 1 199 ? 7.061 5.182 -16.892 1.00 74.88 199 SER A C 1
ATOM 1474 O O . SER A 1 199 ? 7.994 5.972 -17.009 1.00 74.88 199 SER A O 1
ATOM 1476 N N . GLU A 1 200 ? 6.516 4.893 -15.709 1.00 78.75 200 GLU A N 1
ATOM 1477 C CA . GLU A 1 200 ? 6.990 5.486 -14.453 1.00 78.75 200 GLU A CA 1
ATOM 1478 C C . GLU A 1 200 ? 8.408 5.012 -14.128 1.00 78.75 200 GLU A C 1
ATOM 1480 O O . GLU A 1 200 ? 9.267 5.831 -13.802 1.00 78.75 200 GLU A O 1
ATOM 1485 N N . ALA A 1 201 ? 8.683 3.717 -14.323 1.00 80.56 201 ALA A N 1
ATOM 1486 C CA . ALA A 1 201 ? 10.015 3.147 -14.143 1.00 80.56 201 ALA A CA 1
ATOM 1487 C C . ALA A 1 201 ? 11.068 3.828 -15.037 1.00 80.56 201 ALA A C 1
ATOM 1489 O O . ALA A 1 201 ? 12.163 4.119 -14.566 1.00 80.56 201 ALA A O 1
ATOM 1490 N N . VAL A 1 202 ? 10.728 4.128 -16.298 1.00 72.62 202 VAL A N 1
ATOM 1491 C CA . VAL A 1 202 ? 11.613 4.848 -17.235 1.00 72.62 202 VAL A CA 1
ATOM 1492 C C . VAL A 1 202 ? 11.840 6.300 -16.814 1.00 72.62 202 VAL A C 1
ATOM 1494 O O . VAL A 1 202 ? 12.956 6.796 -16.932 1.00 72.62 202 VAL A O 1
ATOM 1497 N N . SER A 1 203 ? 10.808 6.980 -16.310 1.00 72.00 203 SER A N 1
ATOM 1498 C CA . SER A 1 203 ? 10.929 8.377 -15.871 1.00 72.00 203 SER A CA 1
ATOM 1499 C C . SER A 1 203 ? 11.742 8.554 -14.583 1.00 72.00 203 SER A C 1
ATOM 1501 O O . SER A 1 203 ? 12.357 9.601 -14.399 1.00 72.00 203 SER A O 1
ATOM 1503 N N . GLY A 1 204 ? 11.752 7.552 -13.696 1.00 73.62 204 GLY A N 1
ATOM 1504 C CA . GLY A 1 204 ? 12.555 7.551 -12.469 1.00 73.62 204 GLY A CA 1
ATOM 1505 C C . GLY A 1 204 ? 12.199 8.637 -11.444 1.00 73.62 204 GLY A C 1
ATOM 1506 O O . GLY A 1 204 ? 13.038 8.967 -10.611 1.00 73.62 204 GLY A O 1
ATOM 1507 N N . VAL A 1 205 ? 10.995 9.218 -11.506 1.00 71.75 205 VAL A N 1
ATOM 1508 C CA . VAL A 1 205 ? 10.608 10.371 -10.666 1.00 71.75 205 VAL A CA 1
ATOM 1509 C C . VAL A 1 205 ? 9.927 10.007 -9.342 1.00 71.75 205 VAL A C 1
ATOM 1511 O O . VAL A 1 205 ? 9.885 10.846 -8.448 1.00 71.75 205 VAL A O 1
ATOM 1514 N N . ASP A 1 206 ? 9.378 8.795 -9.211 1.00 74.00 206 ASP A N 1
ATOM 1515 C CA . ASP A 1 206 ? 8.605 8.370 -8.035 1.00 74.00 206 ASP A CA 1
ATOM 1516 C C . ASP A 1 206 ? 9.411 7.382 -7.181 1.00 74.00 206 ASP A C 1
ATOM 1518 O O . ASP A 1 206 ? 9.627 6.231 -7.565 1.00 74.00 206 ASP A O 1
ATOM 1522 N N . ASP A 1 207 ? 9.859 7.842 -6.015 1.00 71.19 207 ASP A N 1
ATOM 1523 C CA . ASP A 1 207 ? 10.656 7.079 -5.055 1.00 71.19 207 ASP A CA 1
ATOM 1524 C C . ASP A 1 207 ? 9.820 6.155 -4.152 1.00 71.19 207 ASP A C 1
ATOM 1526 O O . ASP A 1 207 ? 10.381 5.367 -3.388 1.00 71.19 207 ASP A O 1
ATOM 1530 N N . LYS A 1 208 ? 8.485 6.210 -4.256 1.00 71.75 208 LYS A N 1
ATOM 1531 C CA . LYS A 1 208 ? 7.545 5.409 -3.452 1.00 71.75 208 LYS A CA 1
ATOM 1532 C C . LYS A 1 208 ? 7.079 4.139 -4.164 1.00 71.75 208 LYS A C 1
ATOM 1534 O O . LYS A 1 208 ? 6.316 3.353 -3.589 1.00 71.75 208 LYS A O 1
ATOM 1539 N N . LYS A 1 209 ? 7.513 3.923 -5.411 1.00 80.88 209 LYS A N 1
ATOM 1540 C CA . LYS A 1 209 ? 7.126 2.765 -6.225 1.00 80.88 209 LYS A CA 1
ATOM 1541 C C . LYS A 1 209 ? 8.282 1.805 -6.461 1.00 80.88 209 LYS A C 1
ATOM 1543 O O . LYS A 1 209 ? 9.395 2.196 -6.795 1.00 80.88 209 LYS A O 1
ATOM 1548 N N . ALA A 1 210 ? 7.990 0.514 -6.351 1.00 84.38 210 ALA A N 1
ATOM 1549 C CA . ALA A 1 210 ? 8.929 -0.547 -6.679 1.00 84.38 210 ALA A CA 1
ATOM 1550 C C . ALA A 1 210 ? 8.880 -0.878 -8.177 1.00 84.38 210 ALA A C 1
ATOM 1552 O O . ALA A 1 210 ? 7.808 -0.994 -8.777 1.00 84.38 210 ALA A O 1
ATOM 1553 N N . VAL A 1 211 ? 10.049 -1.088 -8.783 1.00 85.62 211 VAL A N 1
ATOM 1554 C CA . VAL A 1 211 ? 10.177 -1.500 -10.185 1.00 85.62 211 VAL A CA 1
ATOM 1555 C C . VAL A 1 211 ? 10.265 -3.027 -10.266 1.00 85.62 211 VAL A C 1
ATOM 1557 O O . VAL A 1 211 ? 11.057 -3.658 -9.571 1.00 85.62 211 VAL A O 1
ATOM 1560 N N . THR A 1 212 ? 9.454 -3.641 -11.130 1.00 81.31 212 THR A N 1
ATOM 1561 C CA . THR A 1 212 ? 9.532 -5.090 -11.396 1.00 81.31 212 THR A CA 1
ATOM 1562 C C . THR A 1 212 ? 10.773 -5.435 -12.230 1.00 81.31 212 THR A C 1
ATOM 1564 O O . THR A 1 212 ? 11.256 -4.576 -12.968 1.00 81.31 212 THR A O 1
ATOM 1567 N N . PRO A 1 213 ? 11.253 -6.695 -12.244 1.00 76.62 213 PRO A N 1
ATOM 1568 C CA . PRO A 1 213 ? 12.340 -7.103 -13.141 1.00 76.62 213 PRO A CA 1
ATOM 1569 C C . PRO A 1 213 ? 12.099 -6.740 -14.618 1.00 76.62 213 PRO A C 1
ATOM 1571 O O . PRO A 1 213 ? 13.030 -6.348 -15.315 1.00 76.62 213 PRO A O 1
ATOM 1574 N N . LYS A 1 214 ? 10.842 -6.788 -15.089 1.00 72.00 214 LYS A N 1
ATOM 1575 C CA . LYS A 1 214 ? 10.456 -6.353 -16.443 1.00 72.00 214 LYS A CA 1
ATOM 1576 C C . LYS A 1 214 ? 10.599 -4.837 -16.631 1.00 72.00 214 LYS A C 1
ATOM 1578 O O . LYS A 1 214 ? 11.119 -4.402 -17.650 1.00 72.00 214 LYS A O 1
ATOM 1583 N N . GLY A 1 215 ? 10.156 -4.035 -15.660 1.00 72.94 215 GLY A N 1
ATOM 1584 C CA . GLY A 1 215 ? 10.318 -2.576 -15.695 1.00 72.94 215 GLY A CA 1
ATOM 1585 C C . GLY A 1 215 ? 11.787 -2.149 -15.633 1.00 72.94 215 GLY A C 1
ATOM 1586 O O . GLY A 1 215 ? 12.196 -1.255 -16.363 1.00 72.94 215 GLY A O 1
ATOM 1587 N N . ALA A 1 216 ? 12.600 -2.844 -14.835 1.00 71.31 216 ALA A N 1
ATOM 1588 C CA . ALA A 1 216 ? 14.037 -2.599 -14.741 1.00 71.31 216 ALA A CA 1
ATOM 1589 C C . ALA A 1 216 ? 14.759 -2.950 -16.051 1.00 71.31 216 ALA A C 1
ATOM 1591 O O . ALA A 1 216 ? 15.679 -2.243 -16.462 1.00 71.31 216 ALA A O 1
ATOM 1592 N N . LEU A 1 217 ? 14.310 -4.006 -16.738 1.00 67.50 217 LEU A N 1
ATOM 1593 C CA . LEU A 1 217 ? 14.818 -4.376 -18.055 1.00 67.50 217 LEU A CA 1
ATOM 1594 C C . LEU A 1 217 ? 14.523 -3.294 -19.107 1.00 67.50 217 LEU A C 1
ATOM 1596 O O . LEU A 1 217 ? 15.421 -2.967 -19.873 1.00 67.50 217 LEU A O 1
ATOM 1600 N N . GLU A 1 218 ? 13.328 -2.691 -19.115 1.00 66.75 218 GLU A N 1
ATOM 1601 C CA . GLU A 1 218 ? 13.009 -1.562 -20.014 1.00 66.75 218 GLU A CA 1
ATOM 1602 C C . GLU A 1 218 ? 13.927 -0.354 -19.764 1.00 66.75 218 GLU A C 1
ATOM 1604 O O . GLU A 1 218 ? 14.475 0.208 -20.711 1.00 66.75 218 GLU A O 1
ATOM 1609 N N . VAL A 1 219 ? 14.180 0.002 -18.498 1.00 66.19 219 VAL A N 1
ATOM 1610 C CA . VAL A 1 219 ? 15.131 1.073 -18.141 1.00 66.19 219 VAL A CA 1
ATOM 1611 C C . VAL A 1 219 ? 16.533 0.747 -18.670 1.00 66.19 219 VAL A C 1
ATOM 1613 O O . VAL A 1 219 ? 17.133 1.557 -19.378 1.00 66.19 219 VAL A O 1
ATOM 1616 N N . ALA A 1 220 ? 17.032 -0.466 -18.410 1.00 63.72 220 ALA A N 1
ATOM 1617 C CA . ALA A 1 220 ? 18.347 -0.923 -18.867 1.00 63.72 220 ALA A CA 1
ATOM 1618 C C . ALA A 1 220 ? 18.462 -1.007 -20.405 1.00 63.72 220 ALA A C 1
ATOM 1620 O O . ALA A 1 220 ? 19.545 -0.836 -20.971 1.00 63.72 220 ALA A O 1
ATOM 1621 N N . LEU A 1 221 ? 17.348 -1.234 -21.107 1.00 61.19 221 LEU A N 1
ATOM 1622 C CA . LEU A 1 221 ? 17.276 -1.267 -22.569 1.00 61.19 221 LEU A CA 1
ATOM 1623 C C . LEU A 1 221 ? 17.418 0.119 -23.221 1.00 61.19 221 LEU A C 1
ATOM 1625 O O . LEU A 1 221 ? 17.770 0.198 -24.396 1.00 61.19 221 LEU A O 1
ATOM 1629 N N . THR A 1 222 ? 17.226 1.206 -22.472 1.00 63.28 222 THR A N 1
ATOM 1630 C CA . THR A 1 222 ? 17.221 2.574 -23.023 1.00 63.28 222 THR A CA 1
ATOM 1631 C C . THR A 1 222 ? 18.629 3.149 -23.258 1.00 63.28 222 THR A C 1
ATOM 1633 O O . THR A 1 222 ? 18.774 4.144 -23.961 1.00 63.28 222 THR A O 1
ATOM 1636 N N . ALA A 1 223 ? 19.693 2.528 -22.729 1.00 67.62 223 ALA A N 1
ATOM 1637 C CA . ALA A 1 223 ? 21.059 3.067 -22.826 1.00 67.62 223 ALA A CA 1
ATOM 1638 C C . ALA A 1 223 ? 21.656 3.052 -24.252 1.00 67.62 223 ALA A C 1
ATOM 1640 O O . ALA A 1 223 ? 22.562 3.828 -24.547 1.00 67.62 223 ALA A O 1
ATOM 1641 N N . TYR A 1 224 ? 21.158 2.186 -25.144 1.00 79.62 224 TYR A N 1
ATOM 1642 C CA . TYR A 1 224 ? 21.528 2.173 -26.562 1.00 79.62 224 TYR A CA 1
ATOM 1643 C C . TYR A 1 224 ? 20.293 1.834 -27.410 1.00 79.62 224 TYR A C 1
ATOM 1645 O O . TYR A 1 224 ? 19.702 0.768 -27.188 1.00 79.62 224 TYR A O 1
ATOM 1653 N N . PRO A 1 225 ? 19.881 2.708 -28.349 1.00 85.75 225 PRO A N 1
ATOM 1654 C CA . PRO A 1 225 ? 18.608 2.571 -29.046 1.00 85.75 225 PRO A CA 1
ATOM 1655 C C . PRO A 1 225 ? 18.556 1.312 -29.921 1.00 85.75 225 PRO A C 1
ATOM 1657 O O . PRO A 1 225 ? 19.531 0.930 -30.571 1.00 85.75 225 PRO A O 1
ATOM 1660 N N . VAL A 1 226 ? 17.386 0.669 -29.948 1.00 88.69 226 VAL A N 1
ATOM 1661 C CA . VAL A 1 226 ? 17.099 -0.454 -30.851 1.00 88.69 226 VAL A CA 1
ATOM 1662 C C . VAL A 1 226 ? 17.244 0.012 -32.301 1.00 88.69 226 VAL A C 1
ATOM 1664 O O . VAL A 1 226 ? 16.825 1.113 -32.647 1.00 88.69 226 VAL A O 1
ATOM 1667 N N . GLY A 1 227 ? 17.856 -0.814 -33.148 1.00 90.62 227 GLY A N 1
ATOM 1668 C CA . GLY A 1 227 ? 18.123 -0.481 -34.548 1.00 90.62 227 GLY A CA 1
ATOM 1669 C C . GLY A 1 227 ? 19.420 0.287 -34.793 1.00 90.62 227 GLY A C 1
ATOM 1670 O O . GLY A 1 227 ? 19.871 0.333 -35.931 1.00 90.62 227 GLY A O 1
ATOM 1671 N N . ALA A 1 228 ? 20.086 0.823 -33.767 1.00 92.19 228 ALA A N 1
ATOM 1672 C CA . ALA A 1 228 ? 21.382 1.463 -33.969 1.00 92.19 228 ALA A CA 1
ATOM 1673 C C . ALA A 1 228 ? 22.515 0.428 -34.174 1.00 92.19 228 ALA A C 1
ATOM 1675 O O . ALA A 1 228 ? 22.484 -0.646 -33.557 1.00 92.19 228 ALA A O 1
ATOM 1676 N N . PRO A 1 229 ? 23.507 0.730 -35.035 1.00 93.75 229 PRO A N 1
ATOM 1677 C CA . PRO A 1 229 ? 24.648 -0.142 -35.307 1.00 93.75 229 PRO A CA 1
ATOM 1678 C C . PRO A 1 229 ? 25.713 -0.108 -34.209 1.00 93.75 229 PRO A C 1
ATOM 1680 O O . PRO A 1 229 ? 26.309 0.926 -33.924 1.00 93.75 229 PRO A O 1
ATOM 1683 N N . ILE A 1 230 ? 25.996 -1.282 -33.644 1.00 94.56 230 ILE A N 1
ATOM 1684 C CA . ILE A 1 230 ? 26.973 -1.506 -32.575 1.00 94.56 230 ILE A CA 1
ATOM 1685 C C . ILE A 1 230 ? 28.178 -2.258 -33.157 1.00 94.56 230 ILE A C 1
ATOM 1687 O O . ILE A 1 230 ? 27.985 -3.346 -33.712 1.00 94.56 230 ILE A O 1
ATOM 1691 N N . PRO A 1 231 ? 29.413 -1.733 -33.030 1.00 94.81 231 PRO A N 1
ATOM 1692 C CA . PRO A 1 231 ? 30.612 -2.477 -33.393 1.00 94.81 231 PRO A CA 1
ATOM 1693 C C . PRO A 1 231 ? 30.873 -3.580 -32.359 1.00 94.81 231 PRO A C 1
ATOM 1695 O O . PRO A 1 231 ? 31.014 -3.319 -31.165 1.00 94.81 231 PRO A O 1
ATOM 1698 N N . TRP A 1 232 ? 30.946 -4.827 -32.818 1.00 96.31 232 TRP A N 1
ATOM 1699 C CA . TRP A 1 232 ? 31.103 -6.016 -31.984 1.00 96.31 232 TRP A CA 1
ATOM 1700 C C . TRP A 1 232 ? 32.401 -6.777 -32.316 1.00 96.31 232 TRP A C 1
ATOM 1702 O O . TRP A 1 232 ? 32.606 -7.147 -33.475 1.00 96.31 232 TRP A O 1
ATOM 1712 N N . PRO A 1 233 ? 33.299 -7.012 -31.335 1.00 97.06 233 PRO A N 1
ATOM 1713 C CA . PRO A 1 233 ? 34.655 -7.523 -31.582 1.00 97.06 233 PRO A CA 1
ATOM 1714 C C . PRO A 1 233 ? 34.731 -9.038 -31.829 1.00 97.06 233 PRO A C 1
ATOM 1716 O O . PRO A 1 233 ? 35.822 -9.574 -31.996 1.00 97.06 233 PRO A O 1
ATOM 1719 N N . SER A 1 234 ? 33.603 -9.752 -31.809 1.00 96.56 234 SER A N 1
ATOM 1720 C CA . SER A 1 234 ? 33.553 -11.209 -31.964 1.00 96.56 234 SER A CA 1
ATOM 1721 C C . SER A 1 234 ? 32.722 -11.607 -33.180 1.00 96.56 234 SER A C 1
ATOM 1723 O O . SER A 1 234 ? 31.812 -10.897 -33.596 1.00 96.56 234 SER A O 1
ATOM 1725 N N . THR A 1 235 ? 33.013 -12.774 -33.750 1.00 94.62 235 THR A N 1
ATOM 1726 C CA . THR A 1 235 ? 32.210 -13.376 -34.825 1.00 94.62 235 THR A CA 1
ATOM 1727 C C . THR A 1 235 ? 30.924 -14.032 -34.309 1.00 94.62 235 THR A C 1
ATOM 1729 O O . THR A 1 235 ? 30.014 -14.307 -35.095 1.00 94.62 235 THR A O 1
ATOM 1732 N N . VAL A 1 236 ? 30.826 -14.263 -32.994 1.00 96.25 236 VAL A N 1
ATOM 1733 C CA . VAL A 1 236 ? 29.658 -14.845 -32.320 1.00 96.25 236 VAL A CA 1
ATOM 1734 C C . VAL A 1 236 ? 28.728 -13.727 -31.866 1.00 96.25 236 VAL A C 1
ATOM 1736 O O . VAL A 1 236 ? 29.109 -12.899 -31.044 1.00 96.25 236 VAL A O 1
ATOM 1739 N N . VAL A 1 237 ? 27.503 -13.708 -32.388 1.00 94.12 237 VAL A N 1
ATOM 1740 C CA . VAL A 1 237 ? 26.495 -12.689 -32.063 1.00 94.12 237 VAL A CA 1
ATOM 1741 C C . VAL A 1 237 ? 25.788 -13.065 -30.755 1.00 94.12 237 VAL A C 1
ATOM 1743 O O . VAL A 1 237 ? 25.306 -14.196 -30.655 1.00 94.12 237 VAL A O 1
ATOM 1746 N N . PRO A 1 238 ? 25.700 -12.163 -29.760 1.00 92.94 238 PRO A N 1
ATOM 1747 C CA . PRO A 1 238 ? 24.968 -12.431 -28.526 1.00 92.94 238 PRO A CA 1
ATOM 1748 C C . PRO A 1 238 ? 23.473 -12.673 -28.771 1.00 92.94 238 PRO A C 1
ATOM 1750 O O . PRO A 1 238 ? 22.885 -12.143 -29.717 1.00 92.94 238 PRO A O 1
ATOM 1753 N N . ALA A 1 239 ? 22.830 -13.437 -27.886 1.00 90.44 239 ALA A N 1
ATOM 1754 C CA . ALA A 1 239 ? 21.381 -13.614 -27.924 1.00 90.44 239 ALA A CA 1
ATOM 1755 C C . ALA A 1 239 ? 20.658 -12.257 -27.812 1.00 90.44 239 ALA A C 1
ATOM 1757 O O . ALA A 1 239 ? 21.066 -11.394 -27.036 1.00 90.44 239 ALA A O 1
ATOM 1758 N N . GLY A 1 240 ? 19.588 -12.067 -28.589 1.00 88.31 240 GLY A N 1
ATOM 1759 C CA . GLY A 1 240 ? 18.847 -10.798 -28.648 1.00 88.31 240 GLY A CA 1
ATOM 1760 C C . GLY A 1 240 ? 19.417 -9.759 -29.624 1.00 88.31 240 GLY A C 1
ATOM 1761 O O . GLY A 1 240 ? 18.902 -8.642 -29.678 1.00 88.31 240 GLY A O 1
ATOM 1762 N N . TYR A 1 241 ? 20.434 -10.117 -30.416 1.00 93.81 241 TYR A N 1
ATOM 1763 C CA . TYR A 1 241 ? 21.027 -9.252 -31.437 1.00 93.81 241 TYR A CA 1
ATOM 1764 C C . TYR A 1 241 ? 20.957 -9.873 -32.838 1.00 93.81 241 TYR A C 1
ATOM 1766 O O . TYR A 1 241 ? 20.939 -11.093 -33.000 1.00 93.81 241 TYR A O 1
ATOM 1774 N N . ALA A 1 242 ? 20.963 -9.020 -33.861 1.00 94.88 242 ALA A N 1
ATOM 1775 C CA . ALA A 1 242 ? 21.045 -9.389 -35.273 1.00 94.88 242 ALA A CA 1
ATOM 1776 C C . ALA A 1 242 ? 22.208 -8.668 -35.966 1.00 94.88 242 ALA A C 1
ATOM 1778 O O . ALA A 1 242 ? 22.660 -7.627 -35.499 1.00 94.88 242 ALA A O 1
ATOM 1779 N N . LYS A 1 243 ? 22.699 -9.222 -37.082 1.00 96.19 243 LYS A N 1
ATOM 1780 C CA . LYS A 1 243 ? 23.789 -8.635 -37.882 1.00 96.19 243 LYS A CA 1
ATOM 1781 C C . LYS A 1 243 ? 23.242 -7.705 -38.958 1.00 96.19 243 LYS A C 1
ATOM 1783 O O . LYS A 1 243 ? 22.250 -8.032 -39.600 1.00 96.19 243 LYS A O 1
ATOM 1788 N N . PHE A 1 244 ? 23.971 -6.636 -39.252 1.00 96.75 244 PHE A N 1
ATOM 1789 C CA . PHE A 1 244 ? 23.791 -5.863 -40.482 1.00 96.75 244 PHE A CA 1
ATOM 1790 C C . PHE A 1 244 ? 24.473 -6.560 -41.660 1.00 96.75 244 PHE A C 1
ATOM 1792 O O . PHE A 1 244 ? 25.560 -6.179 -42.092 1.00 96.75 244 PHE A O 1
ATOM 1799 N N . ASN A 1 245 ? 23.866 -7.644 -42.137 1.00 96.25 245 ASN A N 1
ATOM 1800 C CA . ASN A 1 245 ? 24.381 -8.468 -43.232 1.00 96.25 245 ASN A CA 1
ATOM 1801 C C . ASN A 1 245 ? 23.359 -8.678 -44.362 1.00 96.25 245 ASN A C 1
ATOM 1803 O O . ASN A 1 245 ? 23.449 -9.683 -45.067 1.00 96.25 245 ASN A O 1
ATOM 1807 N N . GLY A 1 246 ? 22.351 -7.806 -44.480 1.00 95.88 246 GLY A N 1
ATOM 1808 C CA . GLY A 1 246 ? 21.243 -8.007 -45.421 1.00 95.88 246 GLY A CA 1
ATOM 1809 C C . GLY A 1 246 ? 20.196 -9.028 -44.953 1.00 95.88 246 GLY A C 1
ATOM 1810 O O . GLY A 1 246 ? 19.344 -9.434 -45.738 1.00 95.88 246 GLY A O 1
ATOM 1811 N N . GLY A 1 247 ? 20.282 -9.508 -43.707 1.00 95.19 247 GLY A N 1
ATOM 1812 C CA . GLY A 1 247 ? 19.393 -10.538 -43.172 1.00 95.19 247 GLY A CA 1
ATOM 1813 C C . GLY A 1 247 ? 17.998 -10.019 -42.813 1.00 95.19 247 GLY A C 1
ATOM 1814 O O . GLY A 1 247 ? 17.823 -8.862 -42.426 1.00 95.19 247 GLY A O 1
ATOM 1815 N N . SER A 1 248 ? 17.004 -10.904 -42.898 1.00 95.94 248 SER A N 1
ATOM 1816 C CA . SER A 1 248 ? 15.633 -10.632 -42.460 1.00 95.94 248 SER A CA 1
ATOM 1817 C C . SER A 1 248 ? 15.444 -10.830 -40.951 1.00 95.94 248 SER A C 1
ATOM 1819 O O . SER A 1 248 ? 16.084 -11.694 -40.350 1.00 95.94 248 SER A O 1
ATOM 1821 N N . PHE A 1 249 ? 14.493 -10.113 -40.354 1.00 95.25 249 PHE A N 1
ATOM 1822 C CA . PHE A 1 249 ? 14.029 -10.287 -38.979 1.00 95.25 249 PHE A CA 1
ATOM 1823 C C . PHE A 1 249 ? 12.494 -10.337 -38.913 1.00 95.25 249 PHE A C 1
ATOM 1825 O O . PHE A 1 249 ? 11.790 -9.901 -39.821 1.00 95.25 249 PHE A O 1
ATOM 1832 N N . ASN A 1 250 ? 11.955 -10.885 -37.821 1.00 93.12 250 ASN A N 1
ATOM 1833 C CA . ASN A 1 250 ? 10.509 -10.964 -37.623 1.00 93.12 250 ASN A CA 1
ATOM 1834 C C . ASN A 1 250 ? 9.958 -9.604 -37.161 1.00 93.12 250 ASN A C 1
ATOM 1836 O O . ASN A 1 250 ? 10.216 -9.191 -36.029 1.00 93.12 250 ASN A O 1
ATOM 1840 N N . VAL A 1 251 ? 9.192 -8.934 -38.025 1.00 90.81 251 VAL A N 1
ATOM 1841 C CA . VAL A 1 251 ? 8.623 -7.600 -37.768 1.00 90.81 251 VAL A CA 1
ATOM 1842 C C . VAL A 1 251 ? 7.600 -7.581 -36.630 1.00 90.81 251 VAL A C 1
ATOM 1844 O O . VAL A 1 251 ? 7.560 -6.624 -35.864 1.00 90.81 251 VAL A O 1
ATOM 1847 N N . SER A 1 252 ? 6.814 -8.649 -36.468 1.00 88.44 252 SER A N 1
ATOM 1848 C CA . SER A 1 252 ? 5.807 -8.750 -35.406 1.00 88.44 252 SER A CA 1
ATOM 1849 C C . SER A 1 252 ? 6.442 -8.984 -34.037 1.00 88.44 252 SER A C 1
ATOM 1851 O O . SER A 1 252 ? 5.962 -8.457 -33.039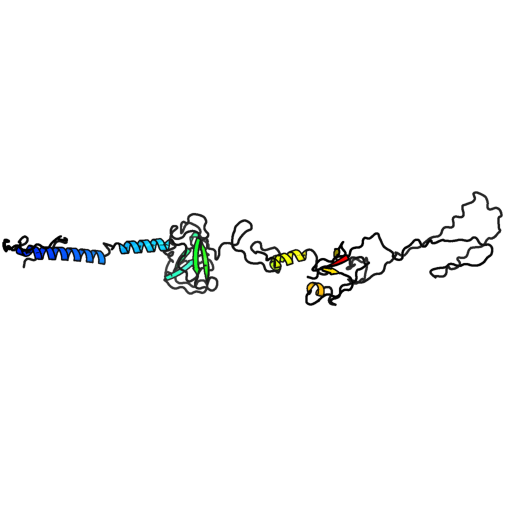 1.00 88.44 252 SER A O 1
ATOM 1853 N N . ALA A 1 253 ? 7.532 -9.752 -33.987 1.00 85.62 253 ALA A N 1
ATOM 1854 C CA . ALA A 1 253 ? 8.268 -10.007 -32.752 1.00 85.62 253 ALA A CA 1
ATOM 1855 C C . ALA A 1 253 ? 9.149 -8.819 -32.324 1.00 85.62 253 ALA A C 1
ATOM 1857 O O . ALA A 1 253 ? 9.466 -8.697 -31.146 1.00 85.62 253 ALA A O 1
ATOM 1858 N N . ASN A 1 254 ? 9.534 -7.948 -33.266 1.00 88.50 254 ASN A N 1
ATOM 1859 C CA . ASN A 1 254 ? 10.490 -6.858 -33.050 1.00 88.50 254 ASN A CA 1
ATOM 1860 C C . ASN A 1 254 ? 9.928 -5.506 -33.540 1.00 88.50 254 ASN A C 1
ATOM 1862 O O . ASN A 1 254 ? 10.483 -4.902 -34.463 1.00 88.50 254 ASN A O 1
ATOM 1866 N N . PRO A 1 255 ? 8.827 -5.004 -32.947 1.00 87.12 255 PRO A N 1
ATOM 1867 C CA . PRO A 1 255 ? 8.112 -3.829 -33.452 1.00 87.12 255 PRO A CA 1
ATOM 1868 C C . PRO A 1 255 ? 8.941 -2.539 -33.382 1.00 87.12 255 PRO A C 1
ATOM 1870 O O . PRO A 1 255 ? 8.834 -1.691 -34.265 1.00 87.12 255 PRO A O 1
ATOM 1873 N N . ARG A 1 256 ? 9.814 -2.399 -32.372 1.00 85.25 256 ARG A N 1
ATOM 1874 C CA . ARG A 1 256 ? 10.740 -1.258 -32.261 1.00 85.25 256 ARG A CA 1
ATOM 1875 C C . ARG A 1 256 ? 11.746 -1.243 -33.411 1.00 85.25 256 ARG A C 1
ATOM 1877 O O . ARG A 1 256 ? 11.958 -0.197 -34.005 1.00 85.25 256 ARG A O 1
ATOM 1884 N N . LEU A 1 257 ? 12.314 -2.396 -33.769 1.00 91.44 257 LEU A N 1
ATOM 1885 C CA . LEU A 1 257 ? 13.233 -2.505 -34.904 1.00 91.44 257 LEU A CA 1
ATOM 1886 C C . LEU A 1 257 ? 12.510 -2.306 -36.246 1.00 91.44 257 LEU A C 1
ATOM 1888 O O . LEU A 1 257 ? 13.038 -1.644 -37.137 1.00 91.44 257 LEU A O 1
ATOM 1892 N N . ALA A 1 258 ? 11.281 -2.820 -36.371 1.00 92.75 258 ALA A N 1
ATOM 1893 C CA . ALA A 1 258 ? 10.435 -2.645 -37.553 1.00 92.75 258 ALA A CA 1
ATOM 1894 C C . ALA A 1 258 ? 10.063 -1.177 -37.816 1.00 92.75 258 ALA A C 1
ATOM 1896 O O . ALA A 1 258 ? 9.904 -0.794 -38.971 1.00 92.75 258 ALA A O 1
ATOM 1897 N N . ALA A 1 259 ? 9.984 -0.339 -36.778 1.00 90.94 259 ALA A N 1
ATOM 1898 C CA . ALA A 1 259 ? 9.772 1.097 -36.947 1.00 90.94 259 ALA A CA 1
ATOM 1899 C C . ALA A 1 259 ? 10.940 1.792 -37.679 1.00 90.94 259 ALA A C 1
ATOM 1901 O O . ALA A 1 259 ? 10.703 2.751 -38.409 1.00 90.94 259 ALA A O 1
ATOM 1902 N N . LEU A 1 260 ? 12.181 1.305 -37.519 1.00 93.25 260 LEU A N 1
ATOM 1903 C CA . LEU A 1 260 ? 13.356 1.819 -38.241 1.00 93.25 260 LEU A CA 1
ATOM 1904 C C . LEU A 1 260 ? 13.581 1.121 -39.589 1.00 93.25 260 LEU A C 1
ATOM 1906 O O . LEU A 1 260 ? 14.005 1.764 -40.547 1.00 93.25 260 LEU A O 1
ATOM 1910 N N . TYR A 1 261 ? 13.293 -0.181 -39.672 1.00 94.56 261 TYR A N 1
ATOM 1911 C CA . TYR A 1 261 ? 13.489 -1.002 -40.872 1.00 94.56 261 TYR A CA 1
ATOM 1912 C C . TYR A 1 261 ? 12.184 -1.721 -41.273 1.00 94.56 261 TYR A C 1
ATOM 1914 O O 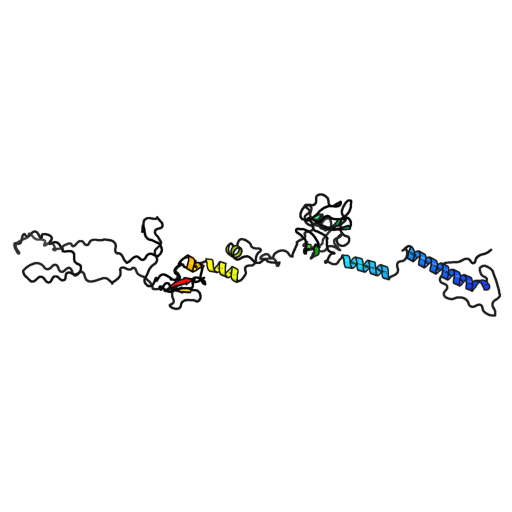. TYR A 1 261 ? 12.050 -2.929 -41.050 1.00 94.56 261 TYR A O 1
ATOM 1922 N N . PRO A 1 262 ? 11.210 -1.016 -41.888 1.00 94.06 262 PRO A N 1
ATOM 1923 C CA . PRO A 1 262 ? 9.861 -1.552 -42.118 1.00 94.06 262 PRO A CA 1
ATOM 1924 C C . PRO A 1 262 ? 9.791 -2.755 -43.062 1.00 94.06 262 PRO A C 1
ATOM 1926 O O . PRO A 1 262 ? 8.837 -3.525 -43.009 1.00 94.06 262 PRO A O 1
ATOM 1929 N N . SER A 1 263 ? 10.804 -2.943 -43.913 1.00 94.81 263 SER A N 1
ATOM 1930 C CA . SER A 1 263 ? 10.906 -4.098 -44.814 1.00 94.81 263 SER A CA 1
ATOM 1931 C C . SER A 1 263 ? 11.129 -5.424 -44.080 1.00 94.81 263 SER A C 1
ATOM 1933 O O . SER A 1 263 ? 11.047 -6.481 -44.703 1.00 94.81 263 SER A O 1
ATOM 1935 N N . GLY A 1 264 ? 11.461 -5.389 -42.784 1.00 94.88 264 GLY A N 1
ATOM 1936 C CA . GLY A 1 264 ? 11.895 -6.574 -42.050 1.00 94.88 264 GLY A CA 1
ATOM 1937 C C . GLY A 1 264 ? 13.286 -7.052 -42.461 1.00 94.88 264 GLY A C 1
ATOM 1938 O O . GLY A 1 264 ? 13.640 -8.186 -42.159 1.00 94.88 264 GLY A O 1
ATOM 1939 N N . VAL A 1 265 ? 14.074 -6.226 -43.158 1.00 96.38 265 VAL A N 1
ATOM 1940 C CA . VAL A 1 265 ? 15.426 -6.554 -43.630 1.00 96.38 265 VAL A CA 1
ATOM 1941 C C . VAL A 1 265 ? 16.406 -5.485 -43.159 1.00 96.38 265 VAL A C 1
ATOM 1943 O O . VAL A 1 265 ? 16.179 -4.293 -43.366 1.00 96.38 265 VAL A O 1
ATOM 1946 N N . LEU A 1 266 ? 17.503 -5.913 -42.531 1.00 96.62 266 LEU A N 1
ATOM 1947 C CA . LEU A 1 266 ? 18.578 -5.013 -42.116 1.00 96.62 266 LEU A CA 1
ATOM 1948 C C . LEU A 1 266 ? 19.496 -4.671 -43.300 1.00 96.62 266 LEU A C 1
ATOM 1950 O O . LEU A 1 266 ? 19.764 -5.546 -44.123 1.00 96.62 266 LEU A O 1
ATOM 1954 N N . PRO A 1 267 ? 20.051 -3.448 -43.367 1.00 95.50 267 PRO A N 1
ATOM 1955 C CA . PRO A 1 267 ? 21.119 -3.117 -44.305 1.00 95.50 267 PRO A CA 1
ATOM 1956 C C . PRO A 1 267 ? 22.314 -4.077 -44.203 1.00 95.50 267 PRO A C 1
ATOM 1958 O O . PRO A 1 267 ? 22.616 -4.604 -43.130 1.00 95.50 267 PRO A O 1
ATOM 1961 N N . ASP A 1 268 ? 23.024 -4.286 -45.310 1.00 96.44 268 ASP A N 1
ATOM 1962 C CA . ASP A 1 268 ? 24.323 -4.960 -45.294 1.00 96.44 268 ASP A CA 1
ATOM 1963 C C . ASP A 1 268 ? 25.428 -3.925 -45.087 1.00 96.44 268 ASP A C 1
ATOM 1965 O O . ASP A 1 268 ? 25.678 -3.090 -45.953 1.00 96.44 268 ASP A O 1
ATOM 1969 N N . MET A 1 269 ? 26.063 -3.953 -43.916 1.00 95.56 269 MET A N 1
ATOM 1970 C CA . MET A 1 269 ? 27.110 -2.999 -43.539 1.00 95.56 269 MET A CA 1
ATOM 1971 C C . MET A 1 269 ? 28.510 -3.614 -43.580 1.00 95.56 269 MET A C 1
ATOM 1973 O O . MET A 1 269 ? 29.473 -2.998 -43.119 1.00 95.56 269 MET A O 1
ATOM 1977 N N . ARG A 1 270 ? 28.661 -4.834 -44.106 1.00 95.44 270 ARG A N 1
ATOM 1978 C CA . ARG A 1 270 ? 29.975 -5.482 -44.216 1.00 95.44 270 ARG A CA 1
ATOM 1979 C C . ARG A 1 270 ? 30.890 -4.659 -45.127 1.00 95.44 270 ARG A C 1
ATOM 1981 O O . ARG A 1 270 ? 30.542 -4.382 -46.266 1.00 95.44 270 ARG A O 1
ATOM 1988 N N . GLY A 1 271 ? 32.054 -4.270 -44.606 1.00 92.38 271 GLY A N 1
ATOM 1989 C CA . GLY A 1 271 ? 33.014 -3.411 -45.312 1.00 92.38 271 GLY A CA 1
ATOM 1990 C C . GLY A 1 271 ? 32.645 -1.923 -45.341 1.00 92.38 271 GLY A C 1
ATOM 1991 O O . GLY A 1 271 ? 33.426 -1.123 -45.840 1.00 92.38 271 GLY A O 1
ATOM 1992 N N . LEU A 1 272 ? 31.495 -1.525 -44.786 1.00 92.81 272 LEU A N 1
ATOM 1993 C CA . LEU A 1 272 ? 31.069 -0.127 -44.751 1.00 92.81 272 LEU A CA 1
ATOM 1994 C C . LEU A 1 272 ? 31.484 0.565 -43.448 1.00 92.81 272 LEU A C 1
ATOM 1996 O O . LEU A 1 272 ? 31.560 -0.048 -42.379 1.00 92.81 272 LEU A O 1
ATOM 2000 N N . HIS A 1 273 ? 31.668 1.880 -43.546 1.00 89.69 273 HIS A N 1
ATOM 2001 C CA . HIS A 1 273 ? 31.860 2.787 -42.417 1.00 89.69 273 HIS A CA 1
ATOM 2002 C C . HIS A 1 273 ? 30.632 3.691 -42.258 1.00 89.69 273 HIS A C 1
ATOM 2004 O O . HIS A 1 273 ? 29.940 4.001 -43.229 1.00 89.69 273 HIS A O 1
ATOM 2010 N N . ILE A 1 274 ? 30.366 4.135 -41.030 1.00 91.50 274 ILE A N 1
ATOM 2011 C CA . ILE A 1 274 ? 29.241 5.026 -40.729 1.00 91.50 274 ILE A CA 1
ATOM 2012 C C . ILE A 1 274 ? 29.705 6.478 -40.826 1.00 91.50 274 ILE A C 1
ATOM 2014 O O . ILE A 1 274 ? 30.765 6.839 -40.314 1.00 91.50 274 ILE A O 1
ATOM 2018 N N . ARG A 1 275 ? 28.876 7.322 -41.440 1.00 90.62 275 ARG A N 1
ATOM 2019 C CA . ARG A 1 275 ? 29.019 8.780 -41.455 1.00 90.62 275 ARG A CA 1
ATOM 2020 C C . ARG A 1 275 ? 27.748 9.413 -40.885 1.00 90.62 275 ARG A C 1
ATOM 2022 O O . ARG A 1 275 ? 26.657 8.893 -41.106 1.00 90.62 275 ARG A O 1
ATOM 2029 N N . GLY A 1 276 ? 27.892 10.528 -40.169 1.00 93.12 276 GLY A N 1
ATOM 2030 C CA . GLY A 1 276 ? 26.749 11.344 -39.756 1.00 93.12 276 GLY A CA 1
ATOM 2031 C C . GLY A 1 276 ? 26.026 11.947 -40.962 1.00 93.12 276 GLY A C 1
ATOM 2032 O O . GLY A 1 276 ? 26.672 12.406 -41.903 1.00 93.12 276 GLY A O 1
ATOM 2033 N N . LEU A 1 277 ? 24.694 11.937 -40.941 1.00 94.94 277 LEU A N 1
ATOM 2034 C CA . LEU A 1 277 ? 23.896 12.643 -41.942 1.00 94.94 277 LEU A CA 1
ATOM 2035 C C . LEU A 1 277 ? 24.220 14.145 -41.890 1.00 94.94 277 LEU A C 1
ATOM 2037 O O . LEU A 1 277 ? 24.435 14.681 -40.806 1.00 94.94 277 LEU A O 1
ATOM 2041 N N . ASP A 1 278 ? 24.248 14.812 -43.046 1.00 94.62 278 ASP A N 1
ATOM 2042 C CA . ASP A 1 278 ? 24.536 16.251 -43.122 1.00 94.62 278 ASP A CA 1
ATOM 2043 C C . ASP A 1 278 ? 23.565 17.104 -42.297 1.00 94.62 278 ASP A C 1
ATOM 2045 O O . ASP A 1 278 ? 23.975 18.091 -41.693 1.00 94.62 278 ASP A O 1
ATOM 2049 N N . ASP A 1 279 ? 22.287 16.715 -42.299 1.00 93.81 279 ASP A N 1
ATOM 2050 C CA . ASP A 1 279 ? 21.195 17.344 -41.546 1.00 93.81 279 ASP A CA 1
ATOM 2051 C C . ASP A 1 279 ? 21.163 18.883 -41.667 1.00 93.81 279 ASP A C 1
ATOM 2053 O O . ASP A 1 279 ? 20.907 19.617 -40.715 1.00 93.81 279 ASP A O 1
ATOM 2057 N N . GLY A 1 280 ? 21.477 19.393 -42.866 1.00 93.00 280 GLY A N 1
ATOM 2058 C CA . GLY A 1 280 ? 21.452 20.821 -43.185 1.00 93.00 280 GLY A CA 1
ATOM 2059 C C . GLY A 1 280 ? 22.733 21.591 -42.847 1.00 93.00 280 GLY A C 1
ATOM 2060 O O . GLY A 1 280 ? 22.755 22.814 -42.997 1.00 93.00 280 GLY A O 1
ATOM 2061 N N . LYS A 1 281 ? 23.813 20.922 -42.419 1.00 93.69 281 LYS A N 1
ATOM 2062 C CA . LYS A 1 281 ? 25.104 21.571 -42.140 1.00 93.69 281 LYS A CA 1
ATOM 2063 C C . LYS A 1 281 ? 25.830 22.041 -43.409 1.00 93.69 281 LYS A C 1
ATOM 2065 O O . LYS A 1 281 ? 26.566 23.028 -43.338 1.00 93.69 281 LYS A O 1
ATOM 2070 N N . GLY A 1 282 ? 25.631 21.365 -44.544 1.00 93.62 282 GLY A N 1
ATOM 2071 C CA . GLY A 1 282 ? 26.199 21.706 -45.853 1.00 93.62 282 GLY A CA 1
ATOM 2072 C C . GLY A 1 282 ? 27.532 21.026 -46.210 1.00 93.62 282 GLY A C 1
ATOM 2073 O O . GLY A 1 282 ? 28.183 21.436 -47.169 1.00 93.62 282 GLY A O 1
ATOM 2074 N N . HIS A 1 283 ? 27.967 20.010 -45.464 1.00 89.69 283 HIS A N 1
ATOM 2075 C CA . HIS A 1 283 ? 29.152 19.192 -45.750 1.00 89.69 283 HIS A CA 1
ATOM 2076 C C . HIS A 1 283 ? 28.880 18.000 -46.685 1.00 89.69 283 HIS A C 1
ATOM 2078 O O . HIS A 1 283 ? 29.789 17.589 -47.404 1.00 89.69 283 HIS A O 1
ATOM 2084 N N . ASP A 1 284 ? 27.665 17.448 -46.682 1.00 91.81 284 ASP A N 1
ATOM 2085 C CA . ASP A 1 284 ? 27.237 16.334 -47.551 1.00 91.81 284 ASP A CA 1
ATOM 2086 C C . ASP A 1 284 ? 25.767 16.524 -48.009 1.00 91.81 284 ASP A C 1
ATOM 2088 O O . ASP A 1 284 ? 24.884 15.731 -47.660 1.00 91.81 284 ASP A O 1
ATOM 2092 N N . PRO A 1 285 ? 25.455 17.634 -48.714 1.00 91.38 285 PRO A N 1
ATOM 2093 C CA . PRO A 1 285 ? 24.079 18.042 -48.987 1.00 91.38 285 PRO A CA 1
ATOM 2094 C C . PRO A 1 285 ? 23.344 17.056 -49.906 1.00 91.38 285 PRO A C 1
ATOM 2096 O O . PRO A 1 285 ? 23.888 16.567 -50.893 1.00 91.38 285 PRO A O 1
ATOM 2099 N N . GLY A 1 286 ? 22.066 16.807 -49.608 1.00 89.69 286 GLY A N 1
ATOM 2100 C CA . GLY A 1 286 ? 21.181 15.968 -50.427 1.00 89.69 286 GLY A CA 1
ATOM 2101 C C . GLY A 1 286 ? 21.310 14.458 -50.194 1.00 89.69 286 GLY A C 1
ATOM 2102 O O . GLY A 1 286 ? 20.541 13.687 -50.768 1.00 89.69 286 GLY A O 1
ATOM 2103 N N . ARG A 1 287 ? 22.230 14.013 -49.331 1.00 93.19 287 ARG A N 1
ATOM 2104 C CA . ARG A 1 287 ? 22.349 12.603 -48.952 1.00 93.19 287 ARG A CA 1
ATOM 2105 C C . ARG A 1 287 ? 21.162 12.158 -48.091 1.00 93.19 287 ARG A C 1
ATOM 2107 O O . ARG A 1 287 ? 20.784 12.848 -47.151 1.00 93.19 287 ARG A O 1
ATOM 2114 N N . SER A 1 288 ? 20.582 10.995 -48.389 1.00 93.00 288 SER A N 1
ATOM 2115 C CA . SER A 1 288 ? 19.500 10.399 -47.588 1.00 93.00 288 SER A CA 1
ATOM 2116 C C . SER A 1 288 ? 20.042 9.497 -46.473 1.00 93.00 288 SER A C 1
ATOM 2118 O O . SER A 1 288 ? 21.111 8.900 -46.607 1.00 93.00 288 SER A O 1
ATOM 2120 N N . ILE A 1 289 ? 19.291 9.351 -45.376 1.00 93.06 289 ILE A N 1
ATOM 2121 C CA . ILE A 1 289 ? 19.628 8.398 -44.309 1.00 93.06 289 ILE A CA 1
ATOM 2122 C C . ILE A 1 289 ? 19.732 6.973 -44.885 1.00 93.06 289 ILE A C 1
ATOM 2124 O O . ILE A 1 289 ? 18.946 6.591 -45.749 1.00 93.06 289 ILE A O 1
ATOM 2128 N N . LEU A 1 290 ? 20.720 6.198 -44.423 1.00 91.50 290 LEU A N 1
ATOM 2129 C CA . LEU A 1 290 ? 21.035 4.840 -44.905 1.00 91.50 290 LEU A CA 1
ATOM 2130 C C . LEU A 1 290 ? 21.483 4.729 -46.379 1.00 91.50 290 LEU A C 1
ATOM 2132 O O . LEU A 1 290 ? 21.581 3.614 -46.891 1.00 91.50 290 LEU A O 1
ATOM 2136 N N . SER A 1 291 ? 21.800 5.830 -47.070 1.00 93.62 291 SER A N 1
ATOM 2137 C CA . SER A 1 291 ? 22.301 5.742 -48.446 1.00 93.62 291 SER A CA 1
ATOM 2138 C C . SER A 1 291 ? 23.764 5.277 -48.523 1.00 93.62 291 SER A C 1
ATOM 2140 O O . SER A 1 291 ? 24.641 5.725 -47.769 1.00 93.62 291 SER A O 1
ATOM 2142 N N . TYR A 1 292 ? 24.037 4.398 -49.491 1.00 92.88 292 TYR A N 1
ATOM 2143 C CA . TYR A 1 292 ? 25.392 3.982 -49.849 1.00 92.88 292 TYR A CA 1
ATOM 2144 C C . TYR A 1 292 ? 26.131 5.101 -50.597 1.00 92.88 292 TYR A C 1
ATOM 2146 O O . TYR A 1 292 ? 25.546 5.814 -51.411 1.00 92.88 292 TYR A O 1
ATOM 2154 N N . GLN A 1 293 ? 27.429 5.226 -50.334 1.00 92.19 293 GLN A N 1
ATOM 2155 C CA . GLN A 1 293 ? 28.347 6.084 -51.076 1.00 92.19 293 GLN A CA 1
ATOM 2156 C C . GLN A 1 293 ? 29.630 5.288 -51.325 1.00 92.19 293 GLN A C 1
ATOM 2158 O O . GLN A 1 293 ? 30.172 4.711 -50.382 1.00 92.19 293 GLN A O 1
ATOM 2163 N N . ALA A 1 294 ? 30.087 5.257 -52.578 1.00 91.19 294 ALA A N 1
ATOM 2164 C CA . ALA A 1 294 ? 31.358 4.641 -52.952 1.00 91.19 294 ALA A CA 1
ATOM 2165 C C . ALA A 1 294 ? 32.553 5.463 -52.441 1.00 91.19 294 ALA A C 1
ATOM 2167 O O . ALA A 1 294 ? 32.402 6.631 -52.068 1.00 91.19 294 ALA A O 1
ATOM 2168 N N . ASP A 1 295 ? 33.742 4.868 -52.439 1.00 89.81 295 ASP A N 1
ATOM 2169 C CA . ASP A 1 295 ? 34.974 5.578 -52.125 1.00 89.81 295 ASP A CA 1
ATOM 2170 C C . ASP A 1 295 ? 35.244 6.693 -53.148 1.00 89.81 295 ASP A C 1
ATOM 2172 O O . ASP A 1 295 ? 34.948 6.587 -54.339 1.00 89.81 295 ASP A O 1
ATOM 2176 N 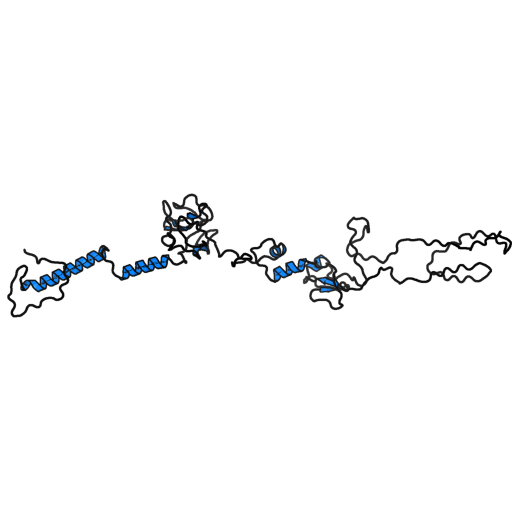N . GLN A 1 296 ? 35.755 7.824 -52.662 1.00 88.56 296 GLN A N 1
ATOM 2177 C CA . GLN A 1 296 ? 36.031 8.998 -53.484 1.00 88.56 296 GLN A CA 1
ATOM 2178 C C . GLN A 1 296 ? 37.348 9.631 -53.048 1.00 88.56 296 GLN A C 1
ATOM 2180 O O . GLN A 1 296 ? 37.590 9.854 -51.860 1.00 88.56 296 GLN A O 1
ATOM 2185 N N . ASN A 1 297 ? 38.185 9.983 -54.020 1.00 85.25 297 ASN A N 1
ATOM 2186 C CA . ASN A 1 297 ? 39.336 10.847 -53.815 1.00 85.25 297 ASN A CA 1
ATOM 2187 C C . ASN A 1 297 ? 38.963 12.301 -54.134 1.00 85.25 297 ASN A C 1
ATOM 2189 O O . ASN A 1 297 ? 38.189 12.593 -55.046 1.00 85.25 297 ASN A O 1
ATOM 2193 N N . LYS A 1 298 ? 39.533 13.251 -53.388 1.00 87.06 298 LYS A N 1
ATOM 2194 C CA . LYS A 1 298 ? 39.392 14.664 -53.747 1.00 87.06 298 LYS A CA 1
ATOM 2195 C C . LYS A 1 298 ? 40.090 14.905 -55.088 1.00 87.06 298 LYS A C 1
ATOM 2197 O O . LYS A 1 298 ? 41.209 14.426 -55.298 1.00 87.06 298 LYS A O 1
ATOM 2202 N N . ALA A 1 299 ? 39.443 15.670 -55.966 1.00 86.88 299 ALA A N 1
ATOM 2203 C CA . ALA A 1 299 ? 40.044 16.104 -57.221 1.00 86.88 299 ALA A CA 1
ATOM 2204 C C . ALA A 1 299 ? 41.401 16.777 -56.955 1.00 86.88 299 ALA A C 1
ATOM 2206 O O . ALA A 1 299 ? 41.521 17.632 -56.073 1.00 86.88 299 ALA A O 1
ATOM 2207 N N . HIS A 1 300 ? 42.420 16.365 -57.704 1.00 85.38 300 HIS A N 1
ATOM 2208 C CA . HIS A 1 300 ? 43.775 16.895 -57.611 1.00 85.38 300 HIS A CA 1
ATOM 2209 C C . HIS A 1 300 ? 44.481 16.787 -58.966 1.00 85.38 300 HIS A C 1
ATOM 2211 O O . HIS A 1 300 ? 44.029 16.075 -59.861 1.00 85.38 300 HIS A O 1
ATOM 2217 N N . SER A 1 301 ? 45.589 17.510 -59.113 1.00 77.50 301 SER A N 1
ATOM 2218 C CA . SER A 1 301 ? 46.395 17.544 -60.333 1.00 77.50 301 SER A CA 1
ATOM 2219 C C . SER A 1 301 ? 47.856 17.252 -60.022 1.00 77.50 301 SER A C 1
ATOM 2221 O O . SER A 1 301 ? 48.384 17.730 -59.018 1.00 77.50 301 SER A O 1
ATOM 2223 N N . HIS A 1 302 ? 48.526 16.547 -60.927 1.00 77.19 302 HIS A N 1
ATOM 2224 C CA . HIS A 1 302 ? 49.974 16.383 -60.892 1.00 77.19 302 HIS A CA 1
ATOM 2225 C C . HIS A 1 302 ? 50.638 17.404 -61.816 1.00 77.19 302 HIS A C 1
ATOM 2227 O O . HIS A 1 302 ? 50.172 17.635 -62.931 1.00 77.19 302 HIS A O 1
ATOM 2233 N N . ARG A 1 303 ? 51.741 18.001 -61.354 1.00 68.56 303 ARG A N 1
ATOM 2234 C CA . ARG A 1 303 ? 52.630 18.818 -62.182 1.00 68.56 303 ARG A CA 1
ATOM 2235 C C . ARG A 1 303 ? 53.921 18.046 -62.401 1.00 68.56 303 ARG A C 1
ATOM 2237 O O . ARG A 1 303 ? 54.554 17.624 -61.438 1.00 68.56 303 ARG A O 1
ATOM 2244 N N . PHE A 1 304 ? 54.300 17.882 -63.659 1.00 64.25 304 PHE A N 1
ATOM 2245 C CA . PHE A 1 304 ? 55.579 17.296 -64.032 1.00 64.25 304 PHE A CA 1
ATOM 2246 C C . PHE A 1 304 ? 56.569 18.435 -64.287 1.00 64.25 304 PHE A C 1
ATOM 2248 O O . PHE A 1 304 ? 56.300 19.312 -65.107 1.00 64.25 304 PHE A O 1
ATOM 2255 N N . GLU A 1 305 ? 57.688 18.446 -63.564 1.00 56.72 305 GLU A N 1
ATOM 2256 C CA . GLU A 1 305 ? 58.816 19.339 -63.839 1.00 56.72 305 GLU A CA 1
ATOM 2257 C C . GLU A 1 305 ? 59.929 18.538 -64.515 1.00 56.72 305 GLU A C 1
ATOM 2259 O O . GLU A 1 305 ? 60.324 17.472 -64.041 1.00 56.72 305 GLU A O 1
ATOM 2264 N N . ASN A 1 306 ? 60.430 19.040 -65.641 1.00 54.66 306 ASN A N 1
ATOM 2265 C CA . ASN A 1 306 ? 61.608 18.497 -66.297 1.00 54.66 306 ASN A CA 1
ATOM 2266 C C . ASN A 1 306 ? 62.868 19.096 -65.655 1.00 54.66 306 ASN A C 1
ATOM 2268 O O . ASN A 1 306 ? 63.323 20.172 -66.031 1.00 54.66 306 ASN A O 1
ATOM 2272 N N . THR A 1 307 ? 63.484 18.391 -64.709 1.00 47.16 307 THR A N 1
ATOM 2273 C CA . THR A 1 307 ? 64.817 18.780 -64.229 1.00 47.16 307 THR A CA 1
ATOM 2274 C C . THR A 1 307 ? 65.865 18.366 -65.262 1.00 47.16 307 THR A C 1
ATOM 2276 O O . THR A 1 307 ? 66.548 17.357 -65.102 1.00 47.16 307 THR A O 1
ATOM 2279 N N . PHE A 1 308 ? 66.014 19.133 -66.344 1.00 52.50 308 PHE A N 1
ATOM 2280 C CA . PHE A 1 308 ? 67.301 19.157 -67.034 1.00 52.50 308 PHE A CA 1
ATOM 2281 C C . PHE A 1 308 ? 68.264 19.847 -66.074 1.00 52.50 308 PHE A C 1
ATOM 2283 O O . PHE A 1 308 ? 68.145 21.048 -65.839 1.00 52.50 308 PHE A O 1
ATOM 2290 N N . GLY A 1 309 ? 69.153 19.077 -65.439 1.00 44.75 309 GLY A N 1
ATOM 2291 C CA . GLY A 1 309 ? 70.216 19.644 -64.618 1.00 44.75 309 GLY A CA 1
ATOM 2292 C C . GLY A 1 309 ? 70.916 20.728 -65.428 1.00 44.75 309 GLY A C 1
ATOM 2293 O O . GLY A 1 309 ? 71.403 20.450 -66.521 1.00 44.75 309 GLY A O 1
ATOM 2294 N N . ALA A 1 310 ? 70.887 21.967 -64.941 1.00 40.50 310 ALA A N 1
ATOM 2295 C CA . ALA A 1 310 ? 71.558 23.073 -65.598 1.00 40.50 310 ALA A CA 1
ATOM 2296 C C . ALA A 1 310 ? 73.042 22.706 -65.775 1.00 40.50 310 ALA A C 1
ATOM 2298 O O . ALA A 1 310 ? 73.727 22.509 -64.765 1.00 40.50 310 ALA A O 1
ATOM 2299 N N . PRO A 1 311 ? 73.575 22.616 -67.007 1.00 42.84 311 PRO A N 1
ATOM 2300 C CA . PRO A 1 311 ? 75.007 22.682 -67.178 1.00 42.84 311 PRO A CA 1
ATOM 2301 C C . PRO A 1 311 ? 75.391 24.124 -66.848 1.00 42.84 311 PRO A C 1
ATOM 2303 O O . PRO A 1 311 ? 74.941 25.071 -67.489 1.00 42.84 311 PRO A O 1
ATOM 2306 N N . ILE A 1 312 ? 76.210 24.301 -65.821 1.00 45.38 312 ILE A N 1
ATOM 2307 C CA . ILE A 1 312 ? 77.027 25.503 -65.669 1.00 45.38 312 ILE A CA 1
ATOM 2308 C C . ILE A 1 312 ? 77.982 25.577 -66.871 1.00 45.38 312 ILE A C 1
ATOM 2310 O O . ILE A 1 312 ? 79.086 25.045 -66.840 1.00 45.38 312 ILE A O 1
ATOM 2314 N N . GLY A 1 313 ? 77.528 26.183 -67.965 1.00 46.75 313 GLY A N 1
ATOM 2315 C CA . GLY A 1 313 ? 78.317 26.386 -69.176 1.00 46.75 313 GLY A CA 1
ATOM 2316 C C . GLY A 1 313 ? 77.461 26.959 -70.309 1.00 46.75 313 GLY A C 1
ATOM 2317 O O . GLY A 1 313 ? 76.272 26.646 -70.380 1.00 46.75 313 GLY A O 1
ATOM 2318 N N . PRO A 1 314 ? 78.021 27.825 -71.175 1.00 40.41 314 PRO A N 1
ATOM 2319 C CA . PRO A 1 314 ? 77.301 28.319 -72.340 1.00 40.41 314 PRO A CA 1
ATOM 2320 C C . PRO A 1 314 ? 76.895 27.129 -73.214 1.00 40.41 314 PRO A C 1
ATOM 2322 O O . PRO A 1 314 ? 77.684 26.209 -73.417 1.00 40.41 314 PRO A O 1
ATOM 2325 N N . PHE A 1 315 ? 75.650 27.144 -73.686 1.00 44.31 315 PHE A N 1
ATOM 2326 C CA . PHE A 1 315 ? 75.109 26.149 -74.603 1.00 44.31 315 PHE A CA 1
ATOM 2327 C C . PHE A 1 315 ? 75.957 26.120 -75.876 1.00 44.31 315 PHE A C 1
ATOM 2329 O O . PHE A 1 315 ? 75.750 26.938 -76.770 1.00 44.31 315 PHE A O 1
ATOM 2336 N N . ASP A 1 316 ? 76.910 25.195 -75.951 1.00 41.25 316 ASP A N 1
ATOM 2337 C CA . ASP A 1 316 ? 77.682 24.952 -77.159 1.00 41.25 316 ASP A CA 1
ATOM 2338 C C . ASP A 1 316 ? 77.441 23.526 -77.662 1.00 41.25 316 ASP A C 1
ATOM 2340 O O . ASP A 1 316 ? 77.754 22.530 -77.011 1.00 41.25 316 ASP A O 1
ATOM 2344 N N . THR A 1 317 ? 76.765 23.502 -78.810 1.00 48.41 317 THR A N 1
ATOM 2345 C CA . THR A 1 317 ? 76.701 22.457 -79.837 1.00 48.41 317 THR A CA 1
ATOM 2346 C C . THR A 1 317 ? 76.772 20.991 -79.404 1.00 48.41 317 THR A C 1
ATOM 2348 O O . THR A 1 317 ? 77.720 20.283 -79.726 1.00 48.41 317 THR A O 1
ATOM 2351 N N . ILE A 1 318 ? 75.660 20.455 -78.889 1.00 45.62 318 ILE A N 1
ATOM 2352 C CA . ILE A 1 318 ? 75.241 19.098 -79.272 1.00 45.62 318 ILE A CA 1
ATOM 2353 C C . ILE A 1 318 ? 73.761 19.136 -79.670 1.00 45.62 318 ILE A C 1
ATOM 2355 O O . ILE A 1 318 ? 72.862 19.206 -78.838 1.00 45.62 318 ILE A O 1
ATOM 2359 N N . ASP A 1 319 ? 73.572 19.096 -80.989 1.00 43.72 319 ASP A N 1
ATOM 2360 C CA . ASP A 1 319 ? 72.349 18.766 -81.723 1.00 43.72 319 ASP A CA 1
ATOM 2361 C C . ASP A 1 319 ? 71.206 19.802 -81.730 1.00 43.72 319 ASP A C 1
ATOM 2363 O O . ASP A 1 319 ? 70.138 19.595 -81.166 1.00 43.72 319 ASP A O 1
ATOM 2367 N N . GLY A 1 320 ? 71.467 20.938 -82.391 1.00 43.78 320 GLY A N 1
ATOM 2368 C CA . GLY A 1 320 ? 70.654 21.612 -83.430 1.00 43.78 320 GLY A CA 1
ATOM 2369 C C . GLY A 1 320 ? 69.118 21.509 -83.527 1.00 43.78 320 GLY A C 1
ATOM 2370 O O . GLY A 1 320 ? 68.576 21.903 -84.558 1.00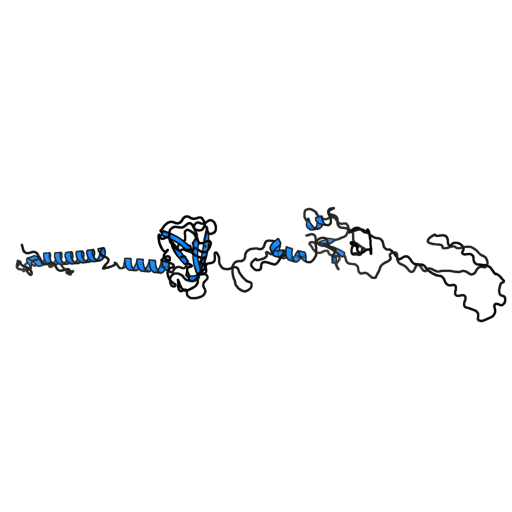 43.78 320 GLY A O 1
ATOM 2371 N N . ARG A 1 321 ? 68.373 21.032 -82.530 1.00 43.53 321 ARG A N 1
ATOM 2372 C CA . ARG A 1 321 ? 66.912 20.895 -82.576 1.00 43.53 321 ARG A CA 1
ATOM 2373 C C . ARG A 1 321 ? 66.242 21.969 -81.726 1.00 43.53 321 ARG A C 1
ATOM 2375 O O . ARG A 1 321 ? 65.830 21.745 -80.592 1.00 43.53 321 ARG A O 1
ATOM 2382 N N . VAL A 1 322 ? 66.072 23.147 -82.326 1.00 45.25 322 VAL A N 1
ATOM 2383 C CA . VAL A 1 322 ? 65.069 24.122 -81.878 1.00 45.25 322 VAL A CA 1
ATOM 2384 C C . VAL A 1 322 ? 63.703 23.582 -82.296 1.00 45.25 322 VAL A C 1
ATOM 2386 O O . VAL A 1 322 ? 63.233 23.816 -83.405 1.00 45.25 322 VAL A O 1
ATOM 2389 N N . GLY A 1 323 ? 63.095 22.783 -81.426 1.00 43.34 323 GLY A N 1
ATOM 2390 C CA . GLY A 1 323 ? 61.732 22.297 -81.587 1.00 43.34 323 GLY A CA 1
ATOM 2391 C C . GLY A 1 323 ? 60.919 22.684 -80.367 1.00 43.34 323 GLY A C 1
ATOM 2392 O O . GLY A 1 323 ? 61.136 22.149 -79.283 1.00 43.34 323 GLY A O 1
ATOM 2393 N N . THR A 1 324 ? 59.977 23.610 -80.533 1.00 39.72 324 THR A N 1
ATOM 2394 C CA . THR A 1 324 ? 58.892 23.801 -79.572 1.00 39.72 324 THR A CA 1
ATOM 2395 C C . THR A 1 324 ? 58.200 22.452 -79.398 1.00 39.72 324 THR A C 1
ATOM 2397 O O . THR A 1 324 ? 57.581 21.955 -80.337 1.00 39.72 324 THR A O 1
ATOM 2400 N N . ILE A 1 325 ? 58.322 21.833 -78.222 1.00 45.31 325 ILE A N 1
ATOM 2401 C CA . ILE A 1 325 ? 57.528 20.650 -77.893 1.00 45.31 325 ILE A CA 1
ATOM 2402 C C . ILE A 1 325 ? 56.093 21.148 -77.722 1.00 45.31 325 ILE A C 1
ATOM 2404 O O . ILE A 1 325 ? 55.699 21.616 -76.656 1.00 45.31 325 ILE A O 1
ATOM 2408 N N . THR A 1 326 ? 55.320 21.135 -78.806 1.00 36.81 326 THR A N 1
ATOM 2409 C CA . THR A 1 326 ? 53.873 21.327 -78.739 1.00 36.81 326 THR A CA 1
ATOM 2410 C C . THR A 1 326 ? 53.297 20.230 -77.847 1.00 36.81 326 THR A C 1
ATOM 2412 O O . THR A 1 326 ? 53.655 19.069 -78.067 1.00 36.81 326 THR A O 1
ATOM 2415 N N . PRO A 1 327 ? 52.428 20.542 -76.863 1.00 41.31 327 PRO A N 1
ATOM 2416 C CA . PRO A 1 327 ? 51.770 19.520 -76.063 1.00 41.31 327 PRO A CA 1
ATOM 2417 C C . PRO A 1 327 ? 50.989 18.610 -77.009 1.00 41.31 327 PRO A C 1
ATOM 2419 O O . PRO A 1 327 ? 49.939 18.987 -77.526 1.00 41.31 327 PRO A O 1
ATOM 2422 N N . GLN A 1 328 ? 51.524 17.426 -77.295 1.00 42.34 328 GLN A N 1
ATOM 2423 C CA . GLN A 1 328 ? 50.749 16.400 -77.961 1.00 42.34 328 GLN A CA 1
ATOM 2424 C C . GLN A 1 328 ? 49.665 16.025 -76.959 1.00 42.34 328 GLN A C 1
ATOM 2426 O O . GLN A 1 328 ? 49.981 15.565 -75.861 1.00 42.34 328 GLN A O 1
ATOM 2431 N N . ALA A 1 329 ? 48.414 16.349 -77.295 1.00 37.91 329 ALA A N 1
ATOM 2432 C CA . ALA A 1 329 ? 47.258 16.100 -76.451 1.00 37.91 329 ALA A CA 1
ATOM 2433 C C . ALA A 1 329 ? 47.342 14.667 -75.918 1.00 37.91 329 ALA A C 1
ATOM 2435 O O . ALA A 1 329 ? 47.250 13.709 -76.686 1.00 37.91 329 ALA A O 1
ATOM 2436 N N . ILE A 1 330 ? 47.584 14.529 -74.613 1.00 46.75 330 ILE A N 1
ATOM 2437 C CA . ILE A 1 330 ? 47.533 13.238 -73.940 1.00 46.75 330 ILE A CA 1
ATOM 2438 C C . ILE A 1 330 ? 46.059 12.857 -73.980 1.00 46.75 330 ILE A C 1
ATOM 2440 O O . ILE A 1 330 ? 45.249 13.387 -73.223 1.00 46.75 330 ILE A O 1
ATOM 2444 N N . ALA A 1 331 ? 45.699 12.043 -74.969 1.00 37.97 331 ALA A N 1
ATOM 2445 C CA . ALA A 1 331 ? 44.340 11.589 -75.159 1.00 37.97 331 ALA A CA 1
ATOM 2446 C C . ALA A 1 331 ? 43.883 10.862 -73.889 1.00 37.97 331 ALA A C 1
ATOM 2448 O O . ALA A 1 331 ? 44.580 9.999 -73.354 1.00 37.97 331 ALA A O 1
ATOM 2449 N N . ASN A 1 332 ? 42.709 11.258 -73.406 1.00 43.25 332 ASN A N 1
ATOM 2450 C CA . ASN A 1 332 ? 42.041 10.683 -72.252 1.00 43.25 332 ASN A CA 1
ATOM 2451 C C . ASN A 1 332 ? 41.774 9.187 -72.477 1.00 43.25 332 ASN A C 1
ATOM 2453 O O . ASN A 1 332 ? 40.751 8.822 -73.050 1.00 43.25 332 ASN A O 1
ATOM 2457 N N . SER A 1 333 ? 42.648 8.313 -71.989 1.00 34.88 333 SER A N 1
ATOM 2458 C CA . SER A 1 333 ? 42.286 6.924 -71.707 1.00 34.88 333 SER A CA 1
ATOM 2459 C C . SER A 1 333 ? 43.215 6.338 -70.653 1.00 34.88 333 SER A C 1
ATOM 2461 O O . SER A 1 333 ? 44.436 6.320 -70.814 1.00 34.88 333 SER A O 1
ATOM 2463 N N . ALA A 1 334 ? 42.610 5.867 -69.564 1.00 43.75 334 ALA A N 1
ATOM 2464 C CA . ALA A 1 334 ? 43.259 5.060 -68.545 1.00 43.75 334 ALA A CA 1
ATOM 2465 C C . ALA A 1 334 ? 44.022 3.892 -69.202 1.00 43.75 334 ALA A C 1
ATOM 2467 O O . ALA A 1 334 ? 43.482 3.222 -70.077 1.00 43.75 334 ALA A O 1
ATOM 2468 N N . ALA A 1 335 ? 45.261 3.671 -68.756 1.00 41.66 335 ALA A N 1
ATOM 2469 C CA . ALA A 1 335 ? 46.212 2.668 -69.249 1.00 41.66 335 ALA A CA 1
ATOM 2470 C C . ALA A 1 335 ? 46.763 2.912 -70.671 1.00 41.66 335 ALA A C 1
ATOM 2472 O O . ALA A 1 335 ? 46.335 2.298 -71.642 1.00 41.66 335 ALA A O 1
ATOM 2473 N N . HIS A 1 336 ? 47.811 3.736 -70.778 1.00 36.75 336 HIS A N 1
ATOM 2474 C CA . HIS A 1 336 ? 48.634 3.805 -71.987 1.00 36.75 336 HIS A CA 1
ATOM 2475 C C . HIS A 1 336 ? 50.013 3.173 -71.728 1.00 36.75 336 HIS A C 1
ATOM 2477 O O . HIS A 1 336 ? 50.926 3.826 -71.233 1.00 36.75 336 HIS A O 1
ATOM 2483 N N . VAL A 1 337 ? 50.186 1.899 -72.099 1.00 41.47 337 VAL A N 1
ATOM 2484 C CA . VAL A 1 337 ? 51.501 1.375 -72.508 1.00 41.47 337 VAL A CA 1
ATOM 2485 C C . VAL A 1 337 ? 51.592 1.647 -74.005 1.00 41.47 337 VAL A C 1
ATOM 2487 O O . VAL A 1 337 ? 51.173 0.838 -74.825 1.00 41.47 337 VAL A O 1
ATOM 2490 N N . ALA A 1 338 ? 52.038 2.848 -74.375 1.00 40.25 338 ALA A N 1
ATOM 2491 C CA . ALA A 1 338 ? 52.372 3.143 -75.765 1.00 40.25 338 ALA A CA 1
ATOM 2492 C C . ALA A 1 338 ? 53.796 2.646 -76.031 1.00 40.25 338 ALA A C 1
ATOM 2494 O O . ALA A 1 338 ? 54.767 3.287 -75.638 1.00 40.25 338 ALA A O 1
ATOM 2495 N N . THR A 1 339 ? 53.937 1.512 -76.712 1.00 39.78 339 THR A N 1
ATOM 2496 C CA . THR A 1 339 ? 55.175 1.211 -77.434 1.00 39.78 339 THR A CA 1
ATOM 2497 C C . THR A 1 339 ? 55.063 1.878 -78.804 1.00 39.78 339 THR A C 1
ATOM 2499 O O . THR A 1 339 ? 54.418 1.345 -79.701 1.00 39.78 339 THR A O 1
ATOM 2502 N N . VAL A 1 340 ? 55.636 3.074 -78.964 1.00 42.19 340 VAL A N 1
ATOM 2503 C CA . VAL A 1 340 ? 55.817 3.695 -80.288 1.00 42.19 340 VAL A CA 1
ATOM 2504 C C . VAL A 1 340 ? 57.224 3.331 -80.785 1.00 42.19 340 VAL A C 1
ATOM 2506 O O . VAL A 1 340 ? 58.184 3.565 -80.048 1.00 42.19 340 VAL A O 1
ATOM 2509 N N . PRO A 1 341 ? 57.396 2.739 -81.983 1.00 42.78 341 PRO A N 1
ATOM 2510 C CA . PRO A 1 341 ? 58.716 2.374 -82.487 1.00 42.78 341 PRO A CA 1
ATOM 2511 C C . PRO A 1 341 ? 59.464 3.589 -83.070 1.00 42.78 341 PRO A C 1
ATOM 2513 O O . PRO A 1 341 ? 58.880 4.336 -83.845 1.00 42.78 341 PRO A O 1
ATOM 2516 N N . ALA A 1 342 ? 60.736 3.730 -82.652 1.00 45.47 342 ALA A N 1
ATOM 2517 C CA . ALA A 1 342 ? 61.907 4.477 -83.173 1.00 45.47 342 ALA A CA 1
ATOM 2518 C C . ALA A 1 342 ? 61.668 5.659 -84.156 1.00 45.47 342 ALA A C 1
ATOM 2520 O O . ALA A 1 342 ? 60.976 5.519 -85.152 1.00 45.47 342 ALA A O 1
ATOM 2521 N N . VAL A 1 343 ? 62.281 6.846 -84.013 1.00 38.81 343 VAL A N 1
ATOM 2522 C CA . VAL A 1 343 ? 63.735 7.124 -83.987 1.00 38.81 343 VAL A CA 1
ATOM 2523 C C . VAL A 1 343 ? 64.018 8.461 -83.260 1.00 38.81 343 VAL A C 1
ATOM 2525 O O . VAL A 1 343 ? 63.433 9.488 -83.600 1.00 38.81 343 VAL A O 1
ATOM 2528 N N . GLY A 1 344 ? 64.971 8.473 -82.317 1.00 44.59 344 GLY A N 1
ATOM 2529 C CA . GLY A 1 344 ? 65.728 9.682 -81.932 1.00 44.59 344 GLY A CA 1
ATOM 2530 C C . GLY A 1 344 ? 65.030 10.747 -81.068 1.00 44.59 344 GLY A C 1
ATOM 2531 O O . GLY A 1 344 ? 65.225 11.938 -81.311 1.00 44.59 344 GLY A O 1
ATOM 2532 N N . GLY A 1 345 ? 64.238 10.360 -80.064 1.00 44.34 345 GLY A N 1
ATOM 2533 C CA . GLY A 1 345 ? 63.655 11.284 -79.079 1.00 44.34 345 GLY A CA 1
ATOM 2534 C C . GLY A 1 345 ? 63.905 10.809 -77.648 1.00 44.34 345 GLY A C 1
ATOM 2535 O O . GLY A 1 345 ? 63.833 9.613 -77.381 1.00 44.34 345 GLY A O 1
ATOM 2536 N N . ALA A 1 346 ? 64.226 11.730 -76.736 1.00 44.19 346 ALA A N 1
ATOM 2537 C CA . ALA A 1 346 ? 64.423 11.428 -75.321 1.00 44.19 346 ALA A CA 1
ATOM 2538 C C . ALA A 1 346 ? 63.179 10.735 -74.732 1.00 44.19 346 ALA A C 1
ATOM 2540 O O . ALA A 1 346 ? 62.075 11.277 -74.779 1.00 44.19 346 ALA A O 1
ATOM 2541 N N . TYR A 1 347 ? 63.365 9.534 -74.181 1.00 42.28 347 TYR A N 1
ATOM 2542 C CA . TYR A 1 347 ? 62.301 8.759 -73.551 1.00 42.28 347 TYR A CA 1
ATOM 2543 C C . TYR A 1 347 ? 61.959 9.360 -72.185 1.00 42.28 347 TYR A C 1
ATOM 2545 O O . TYR A 1 347 ? 62.733 9.247 -71.236 1.00 42.28 347 TYR A O 1
ATOM 2553 N N . PHE A 1 348 ? 60.781 9.959 -72.054 1.00 50.91 348 PHE A N 1
ATOM 2554 C CA . PHE A 1 348 ? 60.170 10.210 -70.752 1.00 50.91 348 PHE A CA 1
ATOM 2555 C C . PHE A 1 348 ? 59.360 8.968 -70.362 1.00 50.91 348 PHE A C 1
ATOM 2557 O O . PHE A 1 348 ? 58.217 8.791 -70.768 1.00 50.91 348 PHE A O 1
ATOM 2564 N N . SER A 1 349 ? 59.971 8.069 -69.590 1.00 46.19 349 SER A N 1
ATOM 2565 C CA . SER A 1 349 ? 59.235 7.002 -68.909 1.00 46.19 349 SER A CA 1
ATOM 2566 C C . SER A 1 349 ? 58.719 7.551 -67.584 1.00 46.19 349 SER A C 1
ATOM 2568 O O . SER A 1 349 ? 59.461 7.645 -66.607 1.00 46.19 349 SER A O 1
ATOM 2570 N N . THR A 1 350 ? 57.449 7.949 -67.535 1.00 49.81 350 THR A N 1
ATOM 2571 C CA . THR A 1 350 ? 56.771 8.130 -66.251 1.00 49.81 350 THR A CA 1
ATOM 2572 C C . THR A 1 350 ? 56.284 6.762 -65.806 1.00 49.81 350 THR A C 1
ATOM 2574 O O . THR A 1 350 ? 55.206 6.312 -66.189 1.00 49.81 350 THR A O 1
ATOM 2577 N N . VAL A 1 351 ? 57.084 6.081 -64.987 1.00 47.56 351 VAL A N 1
ATOM 2578 C CA . VAL A 1 351 ? 56.584 4.939 -64.224 1.00 47.56 351 VAL A CA 1
ATOM 2579 C C . VAL A 1 351 ? 55.675 5.516 -63.142 1.00 47.56 351 VAL A C 1
ATOM 2581 O O . VAL A 1 351 ? 56.121 5.820 -62.037 1.00 47.56 351 VAL A O 1
ATOM 2584 N N . ILE A 1 352 ? 54.385 5.685 -63.450 1.00 53.81 352 ILE A N 1
ATOM 2585 C CA . ILE A 1 352 ? 53.370 5.639 -62.398 1.00 53.81 352 ILE A CA 1
ATOM 2586 C C . ILE A 1 352 ? 53.403 4.187 -61.944 1.00 53.81 352 ILE A C 1
ATOM 2588 O O . ILE A 1 352 ? 52.733 3.325 -62.510 1.00 53.81 352 ILE A O 1
ATOM 2592 N N . ALA A 1 353 ? 54.282 3.880 -60.992 1.00 48.53 353 ALA A N 1
ATOM 2593 C CA . ALA A 1 353 ? 54.197 2.604 -60.318 1.00 48.53 353 ALA A CA 1
ATOM 2594 C C . ALA A 1 353 ? 52.755 2.512 -59.812 1.00 48.53 353 ALA A C 1
ATOM 2596 O O . ALA A 1 353 ? 52.245 3.483 -59.252 1.00 48.53 353 ALA A O 1
ATOM 2597 N N . SER A 1 354 ? 52.092 1.384 -60.064 1.00 51.47 354 SER A N 1
ATOM 2598 C CA . SER A 1 354 ? 50.790 1.040 -59.488 1.00 51.47 354 SER A CA 1
ATOM 2599 C C . SER A 1 354 ? 50.940 0.914 -57.965 1.00 51.47 354 SER A C 1
ATOM 2601 O O . SER A 1 354 ? 50.892 -0.170 -57.395 1.00 51.47 354 SER A O 1
ATOM 2603 N N . GLN A 1 355 ? 51.229 2.024 -57.301 1.00 59.38 355 GLN A N 1
ATOM 2604 C CA . GLN A 1 355 ? 51.344 2.159 -55.864 1.00 59.38 355 GLN A CA 1
ATOM 2605 C C . GLN A 1 355 ? 49.952 2.589 -55.408 1.00 59.38 355 GLN A C 1
ATOM 2607 O O . GLN A 1 355 ? 49.631 3.773 -55.363 1.00 59.38 355 GLN A O 1
ATOM 2612 N N . GLY A 1 356 ? 49.086 1.603 -55.185 1.00 63.28 356 GLY A N 1
ATOM 2613 C CA . GLY A 1 356 ? 47.690 1.805 -54.811 1.00 63.28 356 GLY A CA 1
ATOM 2614 C C . GLY A 1 356 ? 46.951 0.473 -54.689 1.00 63.28 356 GLY A C 1
ATOM 2615 O O . GLY A 1 356 ? 47.287 -0.489 -55.378 1.00 63.28 356 GLY A O 1
ATOM 2616 N N . GLY A 1 357 ? 45.982 0.408 -53.775 1.00 72.44 357 GLY A N 1
ATOM 2617 C CA . GLY A 1 357 ? 45.047 -0.712 -53.651 1.00 72.44 357 GLY A CA 1
ATOM 2618 C C . GLY A 1 357 ? 43.778 -0.492 -54.481 1.00 72.44 357 GLY A C 1
ATOM 2619 O O . GLY A 1 357 ? 43.629 0.537 -55.134 1.00 72.44 357 GLY A O 1
ATOM 2620 N N . ALA A 1 358 ? 42.851 -1.451 -54.429 1.00 82.94 358 ALA A N 1
ATOM 2621 C CA . ALA A 1 358 ? 41.565 -1.378 -55.132 1.00 82.94 358 ALA A CA 1
ATOM 2622 C C . ALA A 1 358 ? 40.542 -0.409 -54.495 1.00 82.94 358 ALA A C 1
ATOM 2624 O O . ALA A 1 358 ? 39.502 -0.168 -55.095 1.00 82.94 358 ALA A O 1
ATOM 2625 N N . GLU A 1 359 ? 40.822 0.124 -53.302 1.00 85.06 359 GLU A N 1
ATOM 2626 C CA . GLU A 1 359 ? 39.918 0.977 -52.521 1.00 85.06 359 GLU A CA 1
ATOM 2627 C C . GLU A 1 359 ? 40.700 2.130 -51.879 1.00 85.06 359 GLU A C 1
ATOM 2629 O O . GLU A 1 359 ? 41.785 1.925 -51.317 1.00 85.06 359 GLU A O 1
ATOM 2634 N N . VAL A 1 360 ? 40.139 3.343 -51.918 1.00 87.50 360 VAL A N 1
ATOM 2635 C CA . VAL A 1 360 ? 40.650 4.478 -51.138 1.00 87.50 360 VAL A CA 1
ATOM 2636 C C . VAL A 1 360 ? 40.103 4.404 -49.709 1.00 87.50 360 VAL A C 1
ATOM 2638 O O . VAL A 1 360 ? 38.952 4.748 -49.456 1.00 87.50 360 VAL A O 1
ATOM 2641 N N . THR A 1 361 ? 40.945 4.010 -48.749 1.00 85.44 361 THR A N 1
ATOM 2642 C CA . THR A 1 361 ? 40.560 3.891 -47.330 1.00 85.44 361 THR A CA 1
ATOM 2643 C C . THR A 1 361 ? 41.582 4.518 -46.374 1.00 85.44 361 THR A C 1
ATOM 2645 O O . THR A 1 361 ? 42.741 4.760 -46.716 1.00 85.44 361 THR A O 1
ATOM 2648 N N . VAL A 1 362 ? 41.148 4.765 -45.137 1.00 88.31 362 VAL A N 1
ATOM 2649 C CA . VAL A 1 362 ? 42.007 5.075 -43.985 1.00 88.31 362 VAL A CA 1
ATOM 2650 C C . VAL A 1 362 ? 42.331 3.795 -43.202 1.00 88.31 362 VAL A C 1
ATOM 2652 O O . VAL A 1 362 ? 41.739 2.743 -43.438 1.00 88.31 362 VAL A O 1
ATOM 2655 N N . LYS A 1 363 ? 43.271 3.860 -42.247 1.00 91.81 363 LYS A N 1
ATOM 2656 C CA . LYS A 1 363 ? 43.530 2.736 -41.329 1.00 91.81 363 LYS A CA 1
ATOM 2657 C C . LYS A 1 363 ? 42.243 2.384 -40.572 1.00 91.81 363 LYS A C 1
ATOM 2659 O O . LYS A 1 363 ? 41.677 3.253 -39.913 1.00 91.81 363 LYS A O 1
ATOM 2664 N N . SER A 1 364 ? 41.817 1.126 -40.633 1.00 91.44 364 SER A N 1
ATOM 2665 C CA . SER A 1 364 ? 40.592 0.636 -39.992 1.00 91.44 364 SER A CA 1
ATOM 2666 C C . SER A 1 364 ? 40.805 -0.737 -39.344 1.00 91.44 364 SER A C 1
ATOM 2668 O O . SER A 1 364 ? 41.816 -1.404 -39.569 1.00 91.44 364 SER A O 1
ATOM 2670 N N . MET A 1 365 ? 39.858 -1.141 -38.495 1.00 93.75 365 MET A N 1
ATOM 2671 C CA . MET A 1 365 ? 39.810 -2.456 -37.857 1.00 93.75 365 MET A CA 1
ATOM 2672 C C . MET A 1 365 ? 38.417 -3.049 -38.061 1.00 93.75 365 MET A C 1
ATOM 2674 O O . MET A 1 365 ? 37.420 -2.341 -37.925 1.00 93.75 365 MET A O 1
ATOM 2678 N N . ALA A 1 366 ? 38.346 -4.338 -38.387 1.00 94.50 366 ALA A N 1
ATOM 2679 C CA . ALA A 1 366 ? 37.086 -5.001 -38.690 1.00 94.50 366 ALA A CA 1
ATOM 2680 C C . ALA A 1 366 ? 36.349 -5.435 -37.413 1.00 94.50 366 ALA A C 1
ATOM 2682 O O . ALA A 1 366 ? 36.886 -6.184 -36.600 1.00 94.50 366 ALA A O 1
ATOM 2683 N N . PHE A 1 367 ? 35.097 -4.998 -37.284 1.00 96.50 367 PHE A N 1
ATOM 2684 C CA . PHE A 1 367 ? 34.132 -5.436 -36.274 1.00 96.50 367 PHE A CA 1
ATOM 2685 C C . PHE A 1 367 ? 32.886 -5.968 -36.988 1.00 96.50 367 PHE A C 1
ATOM 2687 O O . PHE A 1 367 ? 32.597 -5.575 -38.121 1.00 96.50 367 PHE A O 1
ATOM 2694 N N . LEU A 1 368 ? 32.115 -6.838 -36.333 1.00 96.50 368 LEU A N 1
ATOM 2695 C CA . LEU A 1 368 ? 30.752 -7.094 -36.789 1.00 96.50 368 LEU A CA 1
ATOM 2696 C C . LEU A 1 368 ? 29.871 -5.891 -36.462 1.00 96.50 368 LEU A C 1
ATOM 2698 O O . LEU A 1 368 ? 29.920 -5.363 -35.356 1.00 96.50 368 LEU A O 1
ATOM 2702 N N . TRP A 1 369 ? 29.004 -5.516 -37.395 1.00 96.75 369 TRP A N 1
ATOM 2703 C CA . TRP A 1 369 ? 27.909 -4.597 -37.118 1.00 96.75 369 TRP A CA 1
ATOM 2704 C C . TRP A 1 369 ? 26.703 -5.395 -36.627 1.00 96.75 369 TRP A C 1
ATOM 2706 O O . TRP A 1 369 ? 26.150 -6.205 -37.379 1.00 96.75 369 TRP A O 1
ATOM 2716 N N . ILE A 1 370 ? 26.297 -5.175 -35.375 1.00 95.94 370 ILE A N 1
ATOM 2717 C CA . ILE A 1 370 ? 25.102 -5.795 -34.787 1.00 95.94 370 ILE A CA 1
ATOM 2718 C C . ILE A 1 370 ? 24.094 -4.743 -34.321 1.00 95.94 370 ILE A C 1
ATOM 2720 O O . ILE A 1 370 ? 24.453 -3.597 -34.070 1.00 95.94 370 ILE A O 1
ATOM 2724 N N . THR A 1 371 ? 22.833 -5.132 -34.170 1.00 94.31 371 THR A N 1
ATOM 2725 C CA . THR A 1 371 ? 21.800 -4.321 -33.519 1.00 94.31 371 THR A CA 1
ATOM 2726 C C . THR A 1 371 ? 20.944 -5.162 -32.592 1.00 94.31 371 THR A C 1
ATOM 2728 O O . THR A 1 371 ? 20.881 -6.383 -32.731 1.00 94.31 371 THR A O 1
ATOM 2731 N N . ARG A 1 372 ? 20.286 -4.502 -31.643 1.00 91.38 372 ARG A N 1
ATOM 2732 C CA . ARG A 1 372 ? 19.322 -5.124 -30.734 1.00 91.38 372 ARG A CA 1
ATOM 2733 C C . ARG A 1 372 ? 18.047 -5.483 -31.491 1.00 91.38 372 ARG A C 1
ATOM 2735 O O . ARG A 1 372 ? 17.613 -4.724 -32.353 1.00 91.38 372 ARG A O 1
ATOM 2742 N N . LEU A 1 373 ? 17.433 -6.603 -31.128 1.00 85.31 373 LEU A N 1
ATOM 2743 C CA . LEU A 1 373 ? 16.146 -7.035 -31.671 1.00 85.31 373 LEU A CA 1
ATOM 2744 C C . LEU A 1 373 ? 14.942 -6.421 -30.922 1.00 85.31 373 LEU A C 1
ATOM 2746 O O . LEU A 1 373 ? 13.947 -6.091 -31.563 1.00 85.31 373 LEU A O 1
ATOM 2750 N N . GLY A 1 374 ? 15.044 -6.188 -29.605 1.00 73.81 374 GLY A N 1
ATOM 2751 C CA . GLY A 1 374 ? 13.957 -5.676 -28.751 1.00 73.81 374 GLY A CA 1
ATOM 2752 C C . GLY A 1 374 ? 14.409 -4.690 -27.687 1.00 73.81 374 GLY A C 1
ATOM 2753 O O . GLY A 1 374 ? 15.570 -4.829 -27.223 1.00 73.81 374 GLY A O 1
#

Sequence (374 aa):
MANVQEIANWESGIYQIETTDPVLGGPNGIANAQAKALANRTAFLKQQIEQLNSGQIAPAWIASINYVQSELQKLDIKQSVRCASVGDISYLGGVQTIDGVSLSIGDRILVKDQVTATQNGIYVVAATAWPRSADADNGSKLTSGARIAVEEGSINAGKVWYLANAGAINVGSTNLIFFDEKPYATQSTPGFVSLASSSEAVSGVDDKKAVTPKGALEVALTAYPVGAPIPWPSTVVPAGYAKFNGGSFNVSANPRLAALYPSGVLPDMRGLHIRGLDDGKGHDPGRSILSYQADQNKAHSHRFENTFGAPIGPFDTIDGRVGTITPQAIANSAAHVATVPAVGGAYFSTVIASQGGAEVTVKSMAFLWITRLG

InterPro domains:
  IPR011083 Phage tail collar domain [PF07484] (227-272)
  IPR037053 Phage tail collar domain superfamily [G3DSA:3.90.1340.10] (222-275)
  IPR051934 Bacteriophage Tail Fiber Structural Protein [PTHR35191] (221-303)